Protein AF-A0A484Z1L7-F1 (afdb_monomer_lite)

InterPro domains:
  IPR006655 Molybdopterin oxidoreductase, prokaryotic, conserved site [PS00490] (240-257)
  IPR006656 Molybdopterin oxidoreductase [PF00384] (1-296)

Foldseek 3Di:
DDEDEDVLCVDPVSVVSVVVVQVVQVVVVFPPDVVGDYHYDYDFDDPPVVVVVVCQVQVVLPWPDGQDADVVLQCCQQLVVQQADDDAPQVVDDPPDDSVVRDFGPLLVVLLCAFQLNGGAVVFKPDAQLCLCVVCVVVVHHSQVSVQVCPLVVVIHGLSQECQPLRSHEAEDEAEPDQCLAPVPDVNQSCCWRAQVHDGDDPDDGCLVVVHDDGPRHDDDNDGHTRRYNFYEYEDCDCHPSNVSGPYYAHAADLQADWDWDDGPVDPDIDIRYNPDHGPDRHYHPLVVVLVVLQVQLVVCPPPDAWTWGWGFHGQDPVDPLVCAPPPDQARVNVVRDRSDDSHRGTHIDTIIDGSNCRSVSSVDRRHSPPPPD

Structure (mmCIF, N/CA/C/O backbone):
data_AF-A0A484Z1L7-F1
#
_entry.id   AF-A0A484Z1L7-F1
#
loop_
_atom_site.group_PDB
_atom_site.id
_atom_site.type_symbol
_atom_site.label_atom_id
_atom_site.label_alt_id
_atom_site.label_comp_id
_atom_site.label_asym_id
_atom_site.label_entity_id
_atom_site.label_seq_id
_atom_site.pdbx_PDB_ins_code
_atom_site.Cartn_x
_atom_site.Cartn_y
_atom_site.Cartn_z
_atom_site.occupancy
_atom_site.B_iso_or_equiv
_atom_site.auth_seq_id
_atom_site.auth_comp_id
_atom_site.auth_asym_id
_atom_site.auth_atom_id
_atom_site.pdbx_PDB_model_num
ATOM 1 N N . MET A 1 1 ? 32.148 -9.844 7.171 1.00 98.19 1 MET A N 1
ATOM 2 C CA . MET A 1 1 ? 30.891 -9.532 6.453 1.00 98.19 1 MET A CA 1
ATOM 3 C C . MET A 1 1 ? 29.999 -10.763 6.457 1.00 98.19 1 MET A C 1
ATOM 5 O O . MET A 1 1 ? 30.539 -11.862 6.428 1.00 98.19 1 MET A O 1
ATOM 9 N N . ILE A 1 2 ? 28.675 -10.591 6.477 1.00 98.75 2 ILE A N 1
ATOM 10 C CA . ILE A 1 2 ? 27.711 -11.670 6.210 1.00 98.75 2 ILE A CA 1
ATOM 11 C C . ILE A 1 2 ? 26.826 -11.240 5.041 1.00 98.75 2 ILE A C 1
ATOM 13 O O . ILE A 1 2 ? 26.160 -10.208 5.132 1.00 98.75 2 ILE A O 1
ATOM 17 N N . ILE A 1 3 ? 26.828 -12.035 3.967 1.00 98.75 3 ILE A N 1
ATOM 18 C CA . ILE A 1 3 ? 25.930 -11.865 2.822 1.00 98.75 3 ILE A CA 1
ATOM 19 C C . ILE A 1 3 ? 24.662 -12.686 3.067 1.00 98.75 3 ILE A C 1
ATOM 21 O O . ILE A 1 3 ? 24.751 -13.878 3.358 1.00 98.75 3 ILE A O 1
ATOM 25 N N . VAL A 1 4 ? 23.489 -12.061 2.963 1.00 98.62 4 VAL A N 1
ATOM 26 C CA . VAL A 1 4 ? 22.196 -12.688 3.281 1.00 98.62 4 VAL A CA 1
ATOM 27 C C . VAL A 1 4 ? 21.118 -12.307 2.265 1.00 98.62 4 VAL A C 1
ATOM 29 O O . VAL A 1 4 ? 21.098 -11.192 1.750 1.00 98.62 4 VAL A O 1
ATOM 32 N N . GLY A 1 5 ? 20.190 -13.223 1.988 1.00 98.31 5 GLY A N 1
ATOM 33 C CA . GLY A 1 5 ? 19.099 -12.996 1.038 1.00 98.31 5 GLY A CA 1
ATOM 34 C C . GLY A 1 5 ? 17.785 -13.659 1.445 1.00 98.31 5 GLY A C 1
ATOM 35 O O . GLY A 1 5 ? 17.557 -13.994 2.611 1.00 98.31 5 GLY A O 1
ATOM 36 N N . ALA A 1 6 ? 16.917 -13.877 0.455 1.00 98.25 6 ALA A N 1
ATOM 37 C CA . ALA A 1 6 ? 15.546 -14.363 0.637 1.00 98.25 6 ALA A CA 1
ATOM 38 C C . ALA A 1 6 ? 15.423 -15.695 1.403 1.00 98.25 6 ALA A C 1
ATOM 40 O O . ALA A 1 6 ? 14.416 -15.910 2.070 1.00 98.25 6 ALA A O 1
ATOM 41 N N . GLY A 1 7 ? 16.451 -16.554 1.378 1.00 98.56 7 GLY A N 1
ATOM 42 C CA . GLY A 1 7 ? 16.460 -17.818 2.128 1.00 98.56 7 GLY A CA 1
ATOM 43 C C . GLY A 1 7 ? 16.254 -17.653 3.641 1.00 98.56 7 GLY A C 1
ATOM 44 O O . GLY A 1 7 ? 15.731 -18.561 4.280 1.00 98.56 7 GLY A O 1
ATOM 45 N N . LEU A 1 8 ? 16.611 -16.489 4.199 1.00 98.56 8 LEU A N 1
ATOM 46 C CA . LEU A 1 8 ? 16.322 -16.113 5.590 1.00 98.56 8 LEU A CA 1
ATOM 47 C C . LEU A 1 8 ? 15.210 -15.056 5.686 1.00 98.56 8 LEU A C 1
ATOM 49 O O . LEU A 1 8 ? 14.478 -15.048 6.675 1.00 98.56 8 LEU A O 1
ATOM 53 N N . ASN A 1 9 ? 15.071 -14.192 4.672 1.00 98.38 9 ASN A N 1
ATOM 54 C CA . ASN A 1 9 ? 14.143 -13.056 4.698 1.00 98.38 9 ASN A CA 1
ATOM 55 C C . ASN A 1 9 ? 12.684 -13.392 4.353 1.00 98.38 9 ASN A C 1
ATOM 57 O O . ASN A 1 9 ? 11.806 -12.573 4.582 1.00 98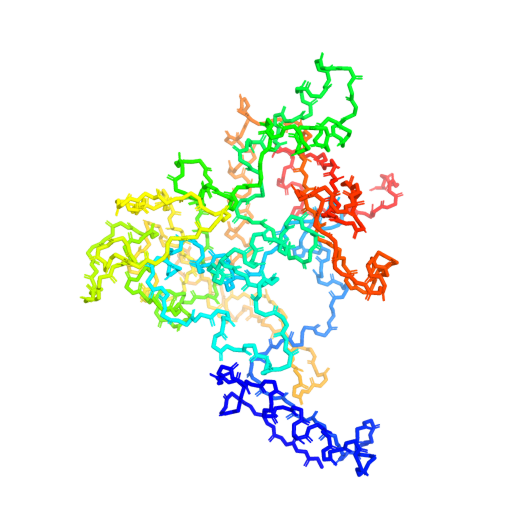.38 9 ASN A O 1
ATOM 61 N N . HIS A 1 10 ? 12.408 -14.541 3.732 1.00 98.50 10 HIS A N 1
ATOM 62 C CA . HIS A 1 10 ? 11.046 -14.929 3.330 1.00 98.50 10 HIS A CA 1
ATOM 63 C C . HIS A 1 10 ? 10.341 -15.831 4.358 1.00 98.50 10 HIS A C 1
ATOM 65 O O . HIS A 1 10 ? 9.300 -16.413 4.060 1.00 98.50 10 HIS A O 1
ATOM 71 N N . TRP A 1 11 ? 10.893 -15.953 5.566 1.00 98.62 11 TRP A N 1
ATOM 72 C CA . TRP A 1 11 ? 10.243 -16.629 6.689 1.00 98.62 11 TRP A CA 1
ATOM 73 C C . TRP A 1 11 ? 9.345 -15.665 7.464 1.00 98.62 11 TRP A C 1
ATOM 75 O O . TRP A 1 11 ? 9.637 -14.477 7.531 1.00 98.62 11 TRP A O 1
ATOM 85 N N . TYR A 1 12 ? 8.298 -16.180 8.116 1.00 98.31 12 TYR A N 1
ATOM 86 C CA . TYR A 1 12 ? 7.421 -15.366 8.972 1.00 98.31 12 TYR A CA 1
ATOM 87 C C . TYR A 1 12 ? 8.201 -14.646 10.089 1.00 98.31 12 TYR A C 1
ATOM 89 O O . TYR A 1 12 ? 7.961 -13.478 10.366 1.00 98.31 12 TYR A O 1
ATOM 97 N N . HIS A 1 13 ? 9.205 -15.319 10.659 1.00 98.50 13 HIS A N 1
ATOM 98 C CA . HIS A 1 13 ? 10.139 -14.764 11.645 1.00 98.50 13 HIS A CA 1
ATOM 99 C C . HIS A 1 13 ? 11.462 -14.292 11.005 1.00 98.50 13 HIS A C 1
ATOM 101 O O . HIS A 1 13 ? 12.552 -14.581 11.510 1.00 98.50 13 HIS A O 1
ATOM 107 N N . LEU A 1 14 ? 11.391 -13.605 9.856 1.00 98.75 14 LEU A N 1
ATOM 108 C CA . LEU A 1 14 ? 12.560 -13.038 9.164 1.00 98.75 14 LEU A CA 1
ATOM 109 C C . LEU A 1 14 ? 13.404 -12.120 10.059 1.00 98.75 14 LEU A C 1
ATOM 111 O O . LEU A 1 14 ? 14.628 -12.062 9.932 1.00 98.75 14 LEU A O 1
ATOM 115 N N . ASP A 1 15 ? 12.753 -11.424 10.984 1.00 98.62 15 ASP A N 1
ATOM 116 C CA . ASP A 1 15 ? 13.358 -10.467 11.894 1.00 98.62 15 ASP A CA 1
ATOM 117 C C . ASP A 1 15 ? 14.279 -11.158 12.903 1.00 98.62 15 ASP A C 1
ATOM 119 O O . ASP A 1 15 ? 15.360 -10.647 13.188 1.00 98.62 15 ASP A O 1
ATOM 123 N N . MET A 1 16 ? 13.913 -12.348 13.387 1.00 98.75 16 MET A N 1
ATOM 124 C CA . MET A 1 16 ? 14.757 -13.153 14.275 1.00 98.75 16 MET A CA 1
ATOM 125 C C . MET A 1 16 ? 16.011 -13.645 13.555 1.00 98.75 16 MET A C 1
ATOM 127 O O . MET A 1 16 ? 17.119 -13.492 14.076 1.00 98.75 16 MET A O 1
ATOM 131 N N . ASN A 1 17 ? 15.851 -14.154 12.328 1.00 98.75 17 ASN A N 1
ATOM 132 C CA . ASN A 1 17 ? 16.978 -14.534 11.477 1.00 98.75 17 ASN A CA 1
ATOM 133 C C . ASN A 1 17 ? 17.931 -13.345 11.289 1.00 98.75 17 ASN A C 1
ATOM 135 O O . ASN A 1 17 ? 19.135 -13.449 11.526 1.00 98.75 17 ASN A O 1
ATOM 139 N N . TYR A 1 18 ? 17.391 -12.189 10.905 1.00 98.75 18 TYR A N 1
ATOM 140 C CA . TYR A 1 18 ? 18.191 -11.010 10.594 1.00 98.75 18 TYR A CA 1
ATOM 141 C C . TYR A 1 18 ? 18.858 -10.430 11.830 1.00 98.75 18 TYR A C 1
ATOM 143 O O . TYR A 1 18 ? 20.059 -10.177 11.804 1.00 98.75 18 TYR A O 1
ATOM 151 N N . ARG A 1 19 ? 18.126 -10.269 12.935 1.00 98.81 19 ARG A N 1
ATOM 152 C CA . ARG A 1 19 ? 18.681 -9.760 14.193 1.00 98.81 19 ARG A CA 1
ATOM 153 C C . ARG A 1 19 ? 19.779 -10.672 14.727 1.00 98.81 19 ARG A C 1
ATOM 155 O O . ARG A 1 19 ? 20.754 -10.144 15.248 1.00 98.81 19 ARG A O 1
ATOM 162 N N . GLY A 1 20 ? 19.684 -11.993 14.569 1.00 98.81 20 GLY A N 1
ATOM 163 C CA . GLY A 1 20 ? 20.777 -12.909 14.913 1.00 98.81 20 GLY A CA 1
ATOM 164 C C . GLY A 1 20 ? 22.072 -12.562 14.169 1.00 98.81 20 GLY A C 1
ATOM 165 O O . GLY A 1 20 ? 23.092 -12.271 14.794 1.00 98.81 20 GLY A O 1
ATOM 166 N N . LEU A 1 21 ? 22.002 -12.492 12.836 1.00 98.81 21 LEU A N 1
ATOM 167 C CA . LEU A 1 21 ? 23.134 -12.127 11.974 1.00 98.81 21 LEU A CA 1
ATOM 168 C C . LEU A 1 21 ? 23.652 -10.705 12.255 1.00 98.81 21 LEU A C 1
ATOM 170 O O . LEU A 1 21 ? 24.860 -10.475 12.306 1.00 98.81 21 LEU A O 1
ATOM 174 N N . ILE A 1 22 ? 22.747 -9.744 12.453 1.00 98.88 22 ILE A N 1
ATOM 175 C CA . ILE A 1 22 ? 23.080 -8.343 12.736 1.00 98.88 22 ILE A CA 1
ATOM 176 C C . ILE A 1 22 ? 23.810 -8.224 14.079 1.00 98.88 22 ILE A C 1
ATOM 178 O O . ILE A 1 22 ? 24.844 -7.563 14.137 1.00 98.88 22 ILE A O 1
ATOM 182 N N . ASN A 1 23 ? 23.345 -8.896 15.138 1.00 98.88 23 ASN A N 1
ATOM 183 C CA . ASN A 1 23 ? 24.018 -8.871 16.442 1.00 98.88 23 ASN A CA 1
ATOM 184 C C . ASN A 1 23 ? 25.445 -9.428 16.357 1.00 98.88 23 ASN A C 1
ATOM 186 O O . ASN A 1 23 ? 26.357 -8.816 16.906 1.00 98.88 23 ASN A O 1
ATOM 190 N N . MET A 1 24 ? 25.668 -10.524 15.618 1.00 98.88 24 MET A N 1
ATOM 191 C CA . MET A 1 24 ? 27.022 -11.056 15.389 1.00 98.88 24 MET A CA 1
ATOM 192 C C . MET A 1 24 ? 27.953 -9.991 14.795 1.00 98.88 24 MET A C 1
ATOM 194 O O . MET A 1 24 ? 29.083 -9.814 15.243 1.00 98.88 24 MET A O 1
ATOM 198 N N . LEU A 1 25 ? 27.469 -9.249 13.798 1.00 98.81 25 LEU A N 1
ATOM 199 C CA . LEU A 1 25 ? 28.243 -8.204 13.133 1.00 98.81 25 LEU A CA 1
ATOM 200 C C . LEU A 1 25 ? 28.485 -6.990 14.034 1.00 98.81 25 LEU A C 1
ATOM 202 O O . LEU A 1 25 ? 29.577 -6.422 13.992 1.00 98.81 25 LEU A O 1
ATOM 206 N N . ILE A 1 26 ? 27.495 -6.596 14.839 1.00 98.81 26 ILE A N 1
ATOM 207 C CA . ILE A 1 26 ? 27.623 -5.504 15.813 1.00 98.81 26 ILE A CA 1
ATOM 208 C C . ILE A 1 26 ? 28.654 -5.867 16.884 1.00 98.81 26 ILE A C 1
ATOM 210 O O . ILE A 1 26 ? 29.559 -5.077 17.140 1.00 98.81 26 ILE A O 1
ATOM 214 N N . PHE A 1 27 ? 28.580 -7.070 17.461 1.00 98.75 27 PHE A N 1
ATOM 215 C CA . PHE A 1 27 ? 29.525 -7.529 18.488 1.00 98.75 27 PHE A CA 1
ATOM 216 C C . PHE A 1 27 ? 30.968 -7.589 17.990 1.00 98.75 27 PHE A C 1
ATOM 218 O O . PHE A 1 27 ? 31.898 -7.402 18.770 1.00 98.75 27 PHE A O 1
ATOM 225 N N . CYS A 1 28 ? 31.163 -7.794 16.689 1.00 98.62 28 CYS A N 1
ATOM 226 C CA . CYS A 1 28 ? 32.479 -7.784 16.063 1.00 98.62 28 CYS A CA 1
ATOM 227 C C . CYS A 1 28 ? 32.855 -6.430 15.431 1.00 98.62 28 CYS A C 1
ATOM 229 O O . CYS A 1 28 ? 33.807 -6.387 14.654 1.00 98.62 28 CYS A O 1
ATOM 231 N N . GLY A 1 29 ? 32.111 -5.343 15.687 1.00 98.44 29 GLY A N 1
ATOM 232 C CA . GLY A 1 29 ? 32.407 -4.012 15.135 1.00 98.44 29 GLY A CA 1
ATOM 233 C C . GLY A 1 29 ? 32.465 -3.970 13.601 1.00 98.44 29 GLY A C 1
ATOM 234 O O . GLY A 1 29 ? 33.184 -3.162 13.022 1.00 98.44 29 GLY A O 1
ATOM 235 N N . CYS A 1 30 ? 31.757 -4.881 12.927 1.00 98.75 30 CYS A N 1
ATOM 236 C CA . CYS A 1 30 ? 31.871 -5.082 11.484 1.00 98.75 30 CYS A CA 1
ATOM 237 C C . CYS A 1 30 ? 31.046 -4.076 10.672 1.00 98.75 30 CYS A C 1
ATOM 239 O O . CYS A 1 30 ? 31.358 -3.828 9.509 1.00 98.75 30 CYS A O 1
ATOM 241 N N . VAL A 1 31 ? 29.952 -3.558 11.236 1.00 98.62 31 VAL A N 1
ATOM 242 C CA . VAL A 1 31 ? 29.045 -2.630 10.545 1.00 98.62 31 VAL A CA 1
ATOM 243 C C . VAL A 1 31 ? 29.730 -1.271 10.378 1.00 98.62 31 VAL A C 1
ATOM 245 O O . VAL A 1 31 ? 30.278 -0.732 11.332 1.00 98.62 31 VAL A O 1
ATOM 248 N N . GLY A 1 32 ? 29.702 -0.720 9.161 1.00 98.12 32 GLY A N 1
ATOM 249 C CA . GLY A 1 32 ? 30.319 0.573 8.839 1.00 98.12 32 GLY A CA 1
ATOM 250 C C . GLY A 1 32 ? 31.798 0.509 8.436 1.00 98.12 32 GLY A C 1
ATOM 251 O O . GLY A 1 32 ? 32.357 1.536 8.067 1.00 98.12 32 GLY A O 1
ATOM 252 N N . GLN A 1 33 ? 32.425 -0.674 8.452 1.00 98.50 33 GLN A N 1
ATOM 253 C CA . GLN A 1 33 ? 33.810 -0.870 8.005 1.00 98.50 33 GLN A CA 1
ATOM 254 C C . GLN A 1 33 ? 33.866 -1.505 6.612 1.00 98.50 33 GLN A C 1
ATOM 256 O O . GLN A 1 33 ? 33.132 -2.451 6.320 1.00 98.50 33 GLN A O 1
ATOM 261 N N . SER A 1 34 ? 34.766 -1.019 5.752 1.00 98.44 34 SER A N 1
ATOM 262 C CA . SER A 1 34 ? 35.004 -1.622 4.431 1.00 98.44 34 SER A CA 1
ATOM 263 C C . SER A 1 34 ? 35.447 -3.086 4.573 1.00 98.44 34 SER A C 1
ATOM 265 O O . SER A 1 34 ? 36.278 -3.407 5.420 1.00 98.44 34 SER A O 1
ATOM 267 N N . GLY A 1 35 ? 34.865 -3.993 3.780 1.00 98.06 35 GLY A N 1
ATOM 268 C CA . GLY A 1 35 ? 35.057 -5.448 3.913 1.00 98.06 35 GLY A CA 1
ATOM 269 C C . GLY A 1 35 ? 34.268 -6.107 5.062 1.00 98.06 35 GLY A C 1
ATOM 270 O O . GLY A 1 35 ? 34.252 -7.335 5.188 1.00 98.06 35 GLY A O 1
ATOM 271 N N . GLY A 1 36 ? 33.571 -5.319 5.885 1.00 98.12 36 GLY A N 1
ATOM 272 C CA . GLY A 1 36 ? 32.719 -5.758 6.988 1.00 98.12 36 GLY A CA 1
ATOM 273 C C . GLY A 1 36 ? 31.224 -5.536 6.731 1.00 98.12 36 GLY A C 1
ATOM 274 O O . GLY A 1 36 ? 30.815 -5.026 5.695 1.00 98.12 36 GLY A O 1
ATOM 275 N N . GLY A 1 37 ? 30.397 -5.946 7.694 1.00 98.62 37 GLY A N 1
ATOM 276 C CA . GLY A 1 37 ? 28.997 -5.526 7.779 1.00 98.62 37 GLY A CA 1
ATOM 277 C C . GLY A 1 37 ? 27.954 -6.526 7.283 1.00 98.62 37 GLY A C 1
ATOM 278 O O . GLY A 1 37 ? 28.255 -7.679 6.953 1.00 98.62 37 GLY A O 1
ATOM 279 N N . TRP A 1 38 ? 26.709 -6.050 7.317 1.00 98.69 38 TRP A N 1
ATOM 280 C CA . TRP A 1 38 ? 25.504 -6.757 6.897 1.00 98.69 38 TRP A CA 1
ATOM 281 C C . TRP A 1 38 ? 25.252 -6.449 5.423 1.00 98.69 38 TRP A C 1
ATOM 283 O O . TRP A 1 38 ? 25.001 -5.301 5.066 1.00 98.69 38 TRP A O 1
ATOM 293 N N . ALA A 1 39 ? 25.376 -7.465 4.573 1.00 98.56 39 ALA A N 1
ATOM 294 C CA . ALA A 1 39 ? 25.276 -7.341 3.125 1.00 98.56 39 ALA A CA 1
ATOM 295 C C . ALA A 1 39 ? 24.023 -8.076 2.634 1.00 98.56 39 ALA A C 1
ATOM 297 O O . ALA A 1 39 ? 24.062 -9.245 2.248 1.00 98.56 39 ALA A O 1
ATOM 298 N N . HIS A 1 40 ? 22.885 -7.399 2.721 1.00 98.62 40 HIS A N 1
ATOM 299 C CA . HIS A 1 40 ? 21.607 -7.934 2.275 1.00 98.62 40 HIS A CA 1
ATOM 300 C C . HIS A 1 40 ? 21.386 -7.719 0.778 1.00 98.62 40 HIS A C 1
ATOM 302 O O . HIS A 1 40 ? 21.499 -6.593 0.303 1.00 98.62 40 HIS A O 1
ATOM 308 N N . TYR A 1 41 ? 21.010 -8.783 0.062 1.00 98.19 41 TYR A N 1
ATOM 309 C CA . TYR A 1 41 ? 20.643 -8.718 -1.354 1.00 98.19 41 TYR A CA 1
ATOM 310 C C . TYR A 1 41 ? 19.346 -9.489 -1.631 1.00 98.19 41 TYR A C 1
ATOM 312 O O . TYR A 1 41 ? 19.224 -10.672 -1.297 1.00 98.19 41 TYR A O 1
ATOM 320 N N . VAL A 1 42 ? 18.377 -8.813 -2.254 1.00 98.12 42 VAL A N 1
ATOM 321 C CA . VAL A 1 42 ? 17.071 -9.359 -2.667 1.00 98.12 42 VAL A CA 1
ATOM 322 C C . VAL A 1 42 ? 16.705 -8.863 -4.068 1.00 98.12 42 VAL A C 1
ATOM 324 O O . VAL A 1 42 ? 17.265 -9.349 -5.045 1.00 98.12 42 VAL A O 1
ATOM 327 N N . GLY A 1 43 ? 15.768 -7.922 -4.179 1.00 95.75 43 GLY A N 1
ATOM 328 C CA . GLY A 1 43 ? 15.481 -7.189 -5.403 1.00 95.75 43 GLY A CA 1
ATOM 329 C C . GLY A 1 43 ? 16.381 -5.966 -5.560 1.00 95.75 43 GLY A C 1
ATOM 330 O O . GLY A 1 43 ? 17.166 -5.625 -4.680 1.00 95.75 43 GLY A O 1
ATOM 331 N N . GLN A 1 44 ? 16.234 -5.305 -6.701 1.00 97.62 44 GLN A N 1
ATOM 332 C CA . GLN A 1 44 ? 16.962 -4.093 -7.052 1.00 97.62 44 GLN A CA 1
ATOM 333 C C . GLN A 1 44 ? 16.236 -2.866 -6.480 1.00 97.62 44 GLN A C 1
ATOM 335 O O . GLN A 1 44 ? 15.406 -2.265 -7.159 1.00 97.62 44 GLN A O 1
ATOM 340 N N . GLU A 1 45 ? 16.491 -2.554 -5.209 1.00 97.56 45 GLU A N 1
ATOM 341 C CA . GLU A 1 45 ? 15.745 -1.531 -4.457 1.00 97.56 45 GLU A CA 1
ATOM 342 C C . GLU A 1 45 ? 16.414 -0.151 -4.487 1.00 97.56 45 GLU A C 1
ATOM 344 O O . GLU A 1 45 ? 15.728 0.871 -4.527 1.00 97.56 45 GLU A O 1
ATOM 349 N N . LYS A 1 46 ? 17.749 -0.106 -4.587 1.00 98.25 46 LYS A N 1
ATOM 350 C CA . LYS A 1 46 ? 18.503 1.146 -4.518 1.00 98.25 46 LYS A CA 1
ATOM 351 C C . LYS A 1 46 ? 18.492 1.937 -5.822 1.00 98.25 46 LYS A C 1
ATOM 353 O O . LYS A 1 46 ? 19.429 1.892 -6.632 1.00 98.25 46 LYS A O 1
ATOM 358 N N . LEU A 1 47 ? 17.454 2.751 -5.980 1.00 98.31 47 LEU A N 1
ATOM 359 C CA . LEU A 1 47 ? 17.422 3.855 -6.933 1.00 98.31 47 LEU A CA 1
ATOM 360 C C . LEU A 1 47 ? 18.347 4.974 -6.429 1.00 98.31 47 LEU A C 1
ATOM 362 O O . LEU A 1 47 ? 18.014 5.730 -5.521 1.00 98.31 47 LEU A O 1
ATOM 366 N N . ARG A 1 48 ? 19.555 5.074 -6.997 1.00 97.94 48 ARG A N 1
ATOM 367 C CA . ARG A 1 48 ? 20.604 5.973 -6.473 1.00 97.94 48 ARG A CA 1
ATOM 368 C C . ARG A 1 48 ? 20.214 7.461 -6.481 1.00 97.94 48 ARG A C 1
ATOM 370 O O . ARG A 1 48 ? 20.409 8.098 -5.447 1.00 97.94 48 ARG A O 1
ATOM 377 N N . PRO A 1 49 ? 19.668 8.045 -7.570 1.00 98.25 49 PRO A N 1
ATOM 378 C CA . PRO A 1 49 ? 19.233 9.447 -7.584 1.00 98.25 49 PRO A CA 1
ATOM 379 C C . PRO A 1 49 ? 17.847 9.639 -6.932 1.00 98.25 49 PRO A C 1
ATOM 381 O O . PRO A 1 49 ? 16.942 10.224 -7.526 1.00 98.25 49 PRO A O 1
ATOM 384 N N . GLN A 1 50 ? 17.680 9.140 -5.702 1.00 98.25 50 GLN A N 1
ATOM 385 C CA . GLN A 1 50 ? 16.395 9.009 -5.005 1.00 98.25 50 GLN A CA 1
ATOM 386 C C . GLN A 1 50 ? 15.580 10.312 -4.972 1.00 98.25 50 GLN A C 1
ATOM 388 O O . GLN A 1 50 ? 14.447 10.344 -5.450 1.00 98.25 50 GLN A O 1
ATOM 393 N N . THR A 1 51 ? 16.159 11.401 -4.461 1.00 97.94 51 THR A N 1
ATOM 394 C CA . THR A 1 51 ? 15.461 12.689 -4.289 1.00 97.94 51 THR A CA 1
ATOM 395 C C . THR A 1 51 ? 15.241 13.446 -5.597 1.00 97.94 51 THR A C 1
ATOM 397 O O . THR A 1 51 ? 14.405 14.344 -5.642 1.00 97.94 51 THR A O 1
ATOM 400 N N . GLY A 1 52 ? 15.952 13.079 -6.669 1.00 96.44 52 GLY A N 1
ATOM 401 C CA . GLY A 1 52 ? 15.681 13.579 -8.017 1.00 96.44 52 GLY A CA 1
ATOM 402 C C . GLY A 1 52 ? 14.519 12.843 -8.687 1.00 96.44 52 GLY A C 1
ATOM 403 O O . GLY A 1 52 ? 13.722 13.455 -9.389 1.00 96.44 52 GLY A O 1
ATOM 404 N N . TRP A 1 53 ? 14.388 11.539 -8.435 1.00 97.88 53 TRP A N 1
ATOM 405 C CA . TRP A 1 53 ? 13.333 10.703 -9.011 1.00 97.88 53 TRP A CA 1
ATOM 406 C C . TRP A 1 53 ? 11.985 10.828 -8.288 1.00 97.88 53 TRP A C 1
ATOM 408 O O . TRP A 1 53 ? 10.945 10.870 -8.940 1.00 97.88 53 TRP A O 1
ATOM 418 N N . GLN A 1 54 ? 11.983 10.909 -6.954 1.00 98.06 54 GLN A N 1
ATOM 419 C CA . GLN A 1 54 ? 10.759 10.995 -6.144 1.00 98.06 54 GLN A CA 1
ATOM 420 C C . GLN A 1 54 ? 9.761 12.076 -6.598 1.00 98.06 54 GLN A C 1
ATOM 422 O O . GLN A 1 54 ? 8.579 11.746 -6.731 1.00 98.06 54 GLN A O 1
ATOM 427 N N . PRO A 1 55 ? 10.166 13.341 -6.840 1.00 95.62 55 PRO A N 1
ATOM 428 C CA . PRO A 1 55 ? 9.221 14.357 -7.282 1.00 95.62 55 PRO A CA 1
ATOM 429 C C . PRO A 1 55 ? 8.615 14.047 -8.649 1.00 95.62 55 PRO A C 1
ATOM 431 O O . PRO A 1 55 ? 7.416 14.240 -8.802 1.00 95.62 55 PRO A O 1
ATOM 434 N N . LEU A 1 56 ? 9.389 13.482 -9.583 1.00 95.00 56 LEU A N 1
ATOM 435 C CA . LEU A 1 56 ? 8.885 13.049 -10.888 1.00 95.00 56 LEU A CA 1
ATOM 436 C C . LEU A 1 56 ? 7.854 11.921 -10.749 1.00 95.00 56 LEU A C 1
ATOM 438 O O . LEU A 1 56 ? 6.759 12.000 -11.295 1.00 95.00 56 LEU A O 1
ATOM 442 N N . ALA A 1 57 ? 8.196 10.865 -10.010 1.00 96.25 57 ALA A N 1
ATOM 443 C CA . ALA A 1 57 ? 7.368 9.663 -9.925 1.00 96.25 57 ALA A CA 1
ATOM 444 C C . ALA A 1 57 ? 6.024 9.895 -9.227 1.00 96.25 57 ALA A C 1
ATOM 446 O O . ALA A 1 57 ? 5.040 9.221 -9.531 1.00 96.25 57 ALA A O 1
ATOM 447 N N . PHE A 1 58 ? 5.988 10.829 -8.277 1.00 96.81 58 PHE A N 1
ATOM 448 C CA . PHE A 1 58 ? 4.822 11.074 -7.430 1.00 96.81 58 PHE A CA 1
ATOM 449 C C . PHE A 1 58 ? 4.240 12.483 -7.600 1.00 96.81 58 PHE A C 1
ATOM 451 O O . PHE A 1 58 ? 3.429 12.900 -6.774 1.00 96.81 58 PHE A O 1
ATOM 458 N N . ALA A 1 59 ? 4.646 13.193 -8.661 1.00 95.69 59 ALA A N 1
ATOM 459 C CA . ALA A 1 59 ? 4.228 14.554 -9.004 1.00 95.69 59 ALA A CA 1
ATOM 460 C C . ALA A 1 59 ? 4.374 15.562 -7.843 1.00 95.69 59 ALA A C 1
ATOM 462 O O . ALA A 1 59 ? 3.534 16.447 -7.661 1.00 95.69 59 ALA A O 1
ATOM 463 N N . LEU A 1 60 ? 5.428 15.420 -7.025 1.00 95.00 60 LEU A N 1
ATOM 464 C CA . LEU A 1 60 ? 5.638 16.252 -5.826 1.00 95.00 60 LEU A CA 1
ATOM 465 C C . LEU A 1 60 ? 6.126 17.666 -6.151 1.00 95.00 60 LEU A C 1
ATOM 467 O O . LEU A 1 60 ? 6.145 18.525 -5.273 1.00 95.00 60 LEU A O 1
ATOM 471 N N . ASP A 1 61 ? 6.524 17.902 -7.394 1.00 90.94 61 ASP A N 1
ATOM 472 C CA . ASP A 1 61 ? 6.763 19.225 -7.961 1.00 90.94 61 ASP A CA 1
ATOM 473 C C . ASP A 1 61 ? 5.443 19.990 -8.207 1.00 90.94 61 ASP A C 1
ATOM 475 O O . ASP A 1 61 ? 5.414 21.218 -8.161 1.00 90.94 61 ASP A O 1
ATOM 479 N N . TRP A 1 62 ? 4.316 19.283 -8.346 1.00 92.06 62 TRP A N 1
ATOM 480 C CA . TRP A 1 62 ? 2.987 19.883 -8.517 1.00 92.06 62 TRP A CA 1
ATOM 481 C C . TRP A 1 62 ? 2.115 19.843 -7.264 1.00 92.06 62 TRP A C 1
ATOM 483 O O . TRP A 1 62 ? 1.443 20.827 -6.948 1.00 92.06 62 TRP A O 1
ATOM 493 N N . GLN A 1 63 ? 2.058 18.696 -6.586 1.00 94.88 63 GLN A N 1
ATOM 494 C CA . GLN A 1 63 ? 1.099 18.419 -5.515 1.00 94.88 63 GLN A CA 1
ATOM 495 C C . GLN A 1 63 ? 1.748 17.588 -4.413 1.00 94.88 63 GLN A C 1
ATOM 497 O O . GLN A 1 63 ? 2.411 16.589 -4.675 1.00 94.88 63 GLN A O 1
ATOM 502 N N . ARG A 1 64 ? 1.523 17.962 -3.151 1.00 96.62 64 ARG A N 1
ATOM 503 C CA . ARG A 1 64 ? 2.053 17.231 -1.992 1.00 96.62 64 ARG A CA 1
ATOM 504 C C . ARG A 1 64 ? 0.965 17.076 -0.923 1.00 96.62 64 ARG A C 1
ATOM 506 O O . ARG A 1 64 ? 0.303 18.068 -0.625 1.00 96.62 64 ARG A O 1
ATOM 513 N N . PRO A 1 65 ? 0.814 15.890 -0.302 1.00 98.31 65 PRO A N 1
ATOM 514 C CA . PRO A 1 65 ? 1.491 14.620 -0.600 1.00 98.31 65 PRO A CA 1
ATOM 515 C C . PRO A 1 65 ? 0.802 13.803 -1.716 1.00 98.31 65 PRO A C 1
ATOM 517 O O . PRO A 1 65 ? -0.334 14.075 -2.109 1.00 98.31 65 PRO A O 1
ATOM 520 N N . ALA A 1 66 ? 1.477 12.744 -2.172 1.00 98.06 66 ALA A N 1
ATOM 521 C CA . ALA A 1 66 ? 0.867 11.657 -2.943 1.00 98.06 66 ALA A CA 1
ATOM 522 C C . ALA A 1 66 ? 0.146 10.640 -2.024 1.00 98.06 66 ALA A C 1
ATOM 524 O O . ALA A 1 66 ? 0.101 10.805 -0.805 1.00 98.06 66 ALA A O 1
ATOM 525 N N . ARG A 1 67 ? -0.412 9.564 -2.601 1.00 98.75 67 ARG A N 1
ATOM 526 C CA . ARG A 1 67 ? -1.058 8.459 -1.862 1.00 98.75 67 ARG A CA 1
ATOM 527 C C . ARG A 1 67 ? -0.242 7.168 -1.952 1.00 98.75 67 ARG A C 1
ATOM 529 O O . ARG A 1 67 ? -0.523 6.301 -2.775 1.00 98.75 67 ARG A O 1
ATOM 536 N N . HIS A 1 68 ? 0.770 7.040 -1.101 1.00 98.81 68 HIS A N 1
ATOM 537 C CA . HIS A 1 68 ? 1.494 5.777 -0.934 1.00 98.81 68 HIS A CA 1
ATOM 538 C C . HIS A 1 68 ? 0.669 4.759 -0.136 1.00 98.81 68 HIS A C 1
ATOM 540 O O . HIS A 1 68 ? -0.094 5.137 0.749 1.00 98.81 68 HIS A O 1
ATOM 546 N N . MET A 1 69 ? 0.851 3.468 -0.430 1.00 98.88 69 MET A N 1
ATOM 547 C CA . MET A 1 69 ? 0.184 2.365 0.268 1.00 98.88 69 MET A CA 1
ATOM 548 C C . MET A 1 69 ? 1.113 1.154 0.406 1.00 98.88 69 MET A C 1
ATOM 550 O O . MET A 1 69 ? 1.781 0.767 -0.554 1.00 98.88 69 MET A O 1
ATOM 554 N N . ASN A 1 70 ? 1.115 0.501 1.571 1.00 98.81 70 ASN A N 1
ATOM 555 C CA . ASN A 1 70 ? 1.852 -0.742 1.779 1.00 98.81 70 ASN A CA 1
ATOM 556 C C . ASN A 1 70 ? 1.041 -1.945 1.247 1.00 98.81 70 ASN A C 1
ATOM 558 O O . ASN A 1 70 ? -0.030 -2.293 1.745 1.00 98.81 70 ASN A O 1
ATOM 562 N N . SER A 1 71 ? 1.550 -2.600 0.201 1.00 98.81 71 SER A N 1
ATOM 563 C CA . SER A 1 71 ? 0.754 -3.551 -0.593 1.00 98.81 71 SER A CA 1
ATOM 564 C C . SER A 1 71 ? 0.342 -4.830 0.147 1.00 98.81 71 SER A C 1
ATOM 566 O O . SER A 1 71 ? -0.691 -5.402 -0.187 1.00 98.81 71 SER A O 1
ATOM 568 N N . THR A 1 72 ? 1.095 -5.282 1.157 1.00 98.88 72 THR A N 1
ATOM 569 C CA . THR A 1 72 ? 0.730 -6.484 1.930 1.00 98.88 72 THR A CA 1
ATOM 570 C C . THR A 1 72 ? -0.625 -6.311 2.611 1.00 98.88 72 THR A C 1
ATOM 572 O O . THR A 1 72 ? -1.515 -7.127 2.387 1.00 98.88 72 THR A O 1
ATOM 575 N N . SER A 1 73 ? -0.823 -5.222 3.362 1.00 98.88 73 SER A N 1
ATOM 576 C CA . SER A 1 73 ? -2.106 -4.926 4.013 1.00 98.88 73 SER A CA 1
ATOM 577 C C . SER A 1 73 ? -3.210 -4.681 2.988 1.00 98.88 73 SER A C 1
ATOM 579 O O . SER A 1 73 ? -4.325 -5.175 3.143 1.00 98.88 73 SER A O 1
ATOM 581 N N . TYR A 1 74 ? -2.884 -3.978 1.899 1.00 98.94 74 TYR A N 1
ATOM 582 C CA . TYR A 1 74 ? -3.823 -3.716 0.814 1.00 98.94 74 TYR A CA 1
ATOM 583 C C . TYR A 1 74 ? -4.386 -5.007 0.208 1.00 98.94 74 TYR A C 1
ATOM 585 O O . TYR A 1 74 ? -5.601 -5.173 0.129 1.00 98.94 74 TYR A O 1
ATOM 593 N N . PHE A 1 75 ? -3.528 -5.951 -0.187 1.00 98.94 75 PHE A N 1
ATOM 594 C CA . PHE A 1 75 ? -3.985 -7.207 -0.777 1.00 98.94 75 PHE A CA 1
ATOM 595 C C . PHE A 1 75 ? -4.564 -8.160 0.262 1.00 98.94 75 PHE A C 1
ATOM 597 O O . PHE A 1 75 ? -5.550 -8.826 -0.048 1.00 98.94 75 PHE A O 1
ATOM 604 N N . TYR A 1 76 ? -4.032 -8.197 1.486 1.00 98.94 76 TYR A N 1
ATOM 605 C CA . TYR A 1 76 ? -4.621 -8.983 2.570 1.00 98.94 76 TYR A CA 1
ATOM 606 C C . TYR A 1 76 ? -6.089 -8.605 2.793 1.00 98.94 76 TYR A C 1
ATOM 608 O O . TYR A 1 76 ? -6.936 -9.495 2.870 1.00 98.94 76 TYR A O 1
ATOM 616 N N . ASN A 1 77 ? -6.393 -7.301 2.771 1.00 98.88 77 ASN A N 1
ATOM 617 C CA . ASN A 1 77 ? -7.747 -6.758 2.833 1.00 98.88 77 ASN A CA 1
ATOM 618 C C . ASN A 1 77 ? -8.556 -7.026 1.546 1.00 98.88 77 ASN A C 1
ATOM 620 O O . ASN A 1 77 ? -9.579 -7.710 1.568 1.00 98.88 77 ASN A O 1
ATOM 624 N N . HIS A 1 78 ? -8.102 -6.518 0.395 1.00 98.88 78 HIS A N 1
ATOM 625 C CA . HIS A 1 78 ? -8.933 -6.454 -0.814 1.00 98.88 78 HIS A CA 1
ATOM 626 C C . HIS A 1 78 ? -9.052 -7.773 -1.566 1.00 98.88 78 HIS A C 1
ATOM 628 O O . HIS A 1 78 ? -10.111 -8.033 -2.127 1.00 98.88 78 HIS A O 1
ATOM 634 N N . SER A 1 79 ? -8.048 -8.650 -1.511 1.00 98.81 79 SER A N 1
ATOM 635 C CA . SER A 1 79 ? -8.220 -10.043 -1.957 1.00 98.81 79 SER A CA 1
ATOM 636 C C . SER A 1 79 ? -8.853 -10.928 -0.878 1.00 98.81 79 SER A C 1
ATOM 638 O O . SER A 1 79 ? -8.900 -12.140 -1.025 1.00 98.81 79 SER A O 1
ATOM 640 N N . SER A 1 80 ? -9.339 -10.327 0.214 1.00 98.81 80 SER A N 1
ATOM 641 C CA . SER A 1 80 ? -10.070 -10.975 1.303 1.00 98.81 80 SER A CA 1
ATOM 642 C C . SER A 1 80 ? -9.377 -12.210 1.900 1.00 98.81 80 SER A C 1
ATOM 644 O O . SER A 1 80 ? -10.043 -13.109 2.418 1.00 98.81 80 SER A O 1
ATOM 646 N N . GLN A 1 81 ? -8.040 -12.256 1.870 1.00 98.81 81 GLN A N 1
ATOM 647 C CA . GLN A 1 81 ? -7.261 -13.349 2.468 1.00 98.81 81 GLN A CA 1
ATOM 648 C C . GLN A 1 81 ? -7.480 -13.424 3.982 1.00 98.81 81 GLN A C 1
ATOM 650 O O . GLN A 1 81 ? -7.543 -14.516 4.539 1.00 98.81 81 GLN A O 1
ATOM 655 N N . TRP A 1 82 ? -7.722 -12.277 4.624 1.00 98.69 82 TRP A N 1
ATOM 656 C CA . TRP A 1 82 ? -8.075 -12.184 6.041 1.00 98.69 82 TRP A CA 1
ATOM 657 C C . TRP A 1 82 ? -9.294 -13.029 6.433 1.00 98.69 82 TRP A C 1
ATOM 659 O O . TRP A 1 82 ? -9.387 -13.487 7.564 1.00 98.69 82 TRP A O 1
ATOM 669 N N . ARG A 1 83 ? -10.219 -13.304 5.504 1.00 98.69 83 ARG A N 1
ATOM 670 C CA . ARG A 1 83 ? -11.394 -14.145 5.784 1.00 98.69 83 ARG A CA 1
ATOM 671 C C . ARG A 1 83 ? -11.037 -15.609 6.067 1.00 98.69 83 ARG A C 1
ATOM 673 O O . ARG A 1 83 ? -11.904 -16.361 6.504 1.00 98.69 83 ARG A O 1
ATOM 680 N N . TYR A 1 84 ? -9.806 -16.017 5.769 1.00 98.50 84 TYR A N 1
ATOM 681 C CA . TYR A 1 84 ? -9.307 -17.392 5.855 1.00 98.50 84 TYR A CA 1
ATOM 682 C C . TYR A 1 84 ? -8.125 -17.512 6.816 1.00 98.50 84 TYR A C 1
ATOM 684 O O . TYR A 1 84 ? -7.420 -18.519 6.783 1.00 98.50 84 TYR A O 1
ATOM 692 N N . GLU A 1 85 ? -7.881 -16.487 7.631 1.00 98.38 85 GLU A N 1
ATOM 693 C CA . GLU A 1 85 ? -6.736 -16.471 8.525 1.00 98.38 85 GLU A CA 1
ATOM 694 C C . GLU A 1 85 ? -6.788 -17.627 9.524 1.00 98.38 85 GLU A C 1
ATOM 696 O O . GLU A 1 85 ? -7.839 -17.966 10.074 1.00 98.38 85 GLU A O 1
ATOM 701 N N . THR A 1 86 ? -5.622 -18.214 9.766 1.00 97.38 86 THR A N 1
ATOM 702 C CA . THR A 1 86 ? -5.442 -19.288 10.745 1.00 97.38 86 THR A CA 1
ATOM 703 C C . THR A 1 86 ? -4.499 -18.887 11.865 1.00 97.38 86 THR A C 1
ATOM 705 O O . THR A 1 86 ? -4.552 -19.489 12.932 1.00 97.38 86 THR A O 1
ATOM 708 N N . VAL A 1 87 ? -3.641 -17.889 11.630 1.00 98.12 87 VAL A N 1
ATOM 709 C CA . VAL A 1 87 ? -2.693 -17.385 12.625 1.00 98.12 87 VAL A CA 1
ATOM 710 C C . VAL A 1 87 ? -3.381 -16.352 13.505 1.00 98.12 87 VAL A C 1
ATOM 712 O O . VAL A 1 87 ? -4.018 -15.416 13.020 1.00 98.12 87 VAL A O 1
ATOM 715 N N . THR A 1 88 ? -3.232 -16.487 14.818 1.00 97.88 88 THR A N 1
ATOM 716 C CA . THR A 1 88 ? -3.835 -15.547 15.773 1.00 97.88 88 THR A CA 1
ATOM 717 C C . THR A 1 88 ? -2.787 -14.626 16.384 1.00 97.88 88 THR A C 1
ATOM 719 O O . THR A 1 88 ? -1.657 -15.028 16.626 1.00 97.88 88 THR A O 1
ATOM 722 N N . ALA A 1 89 ? -3.146 -13.384 16.725 1.00 96.75 89 ALA A N 1
ATOM 723 C CA . ALA A 1 89 ? -2.234 -12.532 17.497 1.00 96.75 89 ALA A CA 1
ATOM 724 C C . ALA A 1 89 ? -1.868 -13.184 18.846 1.00 96.75 89 ALA A C 1
ATOM 726 O O . ALA A 1 89 ? -0.737 -13.087 19.310 1.00 96.75 89 ALA A O 1
ATOM 727 N N . GLN A 1 90 ? -2.821 -13.898 19.452 1.00 97.00 90 GLN A N 1
ATOM 728 C CA . GLN A 1 90 ? -2.698 -14.518 20.771 1.00 97.00 90 GLN A CA 1
ATOM 729 C C . GLN A 1 90 ? -1.613 -15.597 20.863 1.00 97.00 90 GLN A C 1
ATOM 731 O O . GLN A 1 90 ? -0.983 -15.718 21.914 1.00 97.00 90 GLN A O 1
ATOM 736 N N . GLU A 1 91 ? -1.378 -16.369 19.799 1.00 97.88 91 GLU A N 1
ATOM 737 C CA . GLU A 1 91 ? -0.318 -17.390 19.780 1.00 97.88 91 GLU A CA 1
ATOM 738 C C . GLU A 1 91 ? 1.080 -16.808 19.518 1.00 97.88 91 GLU A C 1
ATOM 740 O O . GLU A 1 91 ? 2.078 -17.489 19.737 1.00 97.88 91 GLU A O 1
ATOM 745 N N . LEU A 1 92 ? 1.155 -15.537 19.106 1.00 98.38 92 LEU A N 1
ATOM 746 C CA . LEU A 1 92 ? 2.401 -14.814 18.835 1.00 98.38 92 LEU A CA 1
ATOM 747 C C . LEU A 1 92 ? 2.867 -13.950 20.015 1.00 98.38 92 LEU A C 1
ATOM 749 O O . LEU A 1 92 ? 3.999 -13.464 20.024 1.00 98.38 92 LEU A O 1
ATOM 753 N N . LEU A 1 93 ? 2.002 -13.722 21.006 1.00 98.38 93 LEU A N 1
ATOM 754 C CA . LEU A 1 93 ? 2.331 -12.897 22.165 1.00 98.38 93 LEU A CA 1
ATOM 755 C C . LEU A 1 93 ? 3.404 -13.549 23.043 1.00 98.38 93 LEU A C 1
ATOM 757 O O . LEU A 1 93 ? 3.413 -14.758 23.277 1.00 98.38 93 LEU A O 1
ATOM 761 N N . SER A 1 94 ? 4.255 -12.705 23.633 1.00 98.50 94 SER A N 1
ATOM 762 C CA . SER A 1 94 ? 5.126 -13.111 24.739 1.00 98.50 94 SER A CA 1
ATOM 763 C C . SER A 1 94 ? 4.293 -13.703 25.886 1.00 98.50 94 SER A C 1
ATOM 765 O O . SER A 1 94 ? 3.243 -13.145 26.217 1.00 98.50 94 SER A O 1
ATOM 767 N N . PRO A 1 95 ? 4.769 -14.757 26.575 1.00 98.25 95 PRO A N 1
ATOM 768 C CA . PRO A 1 95 ? 4.067 -15.323 27.729 1.00 98.25 95 PRO A CA 1
ATOM 769 C C . PRO A 1 95 ? 3.933 -14.344 28.908 1.00 98.25 95 PRO A C 1
ATOM 771 O O . PRO A 1 95 ? 3.150 -14.595 29.817 1.00 98.25 95 PRO A O 1
ATOM 774 N N . MET A 1 96 ? 4.686 -13.238 28.903 1.00 98.56 96 MET A N 1
ATOM 775 C CA . MET A 1 96 ? 4.620 -12.183 29.923 1.00 98.56 96 MET A CA 1
ATOM 776 C C . MET A 1 96 ? 3.665 -11.039 29.552 1.00 98.56 96 MET A C 1
ATOM 778 O O . MET A 1 96 ? 3.477 -10.122 30.349 1.00 98.56 96 MET A O 1
ATOM 782 N N . ALA A 1 97 ? 3.106 -11.040 28.339 1.00 98.44 97 ALA A N 1
ATOM 783 C CA . ALA A 1 97 ? 2.179 -10.005 27.907 1.00 98.44 97 ALA A CA 1
ATOM 784 C C . ALA A 1 97 ? 0.782 -10.239 28.497 1.00 98.44 97 ALA A C 1
ATOM 786 O O . ALA A 1 97 ? 0.304 -11.371 28.588 1.00 98.44 97 ALA A O 1
ATOM 787 N N . ASP A 1 98 ? 0.091 -9.151 28.832 1.00 98.06 98 ASP A N 1
ATOM 788 C CA . ASP A 1 98 ? -1.329 -9.207 29.166 1.00 98.06 98 ASP A CA 1
ATOM 789 C C . ASP A 1 98 ? -2.154 -9.473 27.900 1.00 98.06 98 ASP A C 1
ATOM 791 O O . ASP A 1 98 ? -2.403 -8.576 27.091 1.00 98.06 98 ASP A O 1
ATOM 795 N N . LYS A 1 99 ? -2.584 -10.727 27.738 1.00 97.56 99 LYS A N 1
ATOM 796 C CA . LYS A 1 99 ? -3.376 -11.203 26.597 1.00 97.56 99 LYS A CA 1
ATOM 797 C C . LYS A 1 99 ? -4.672 -10.424 26.388 1.00 97.56 99 LYS A C 1
ATOM 799 O O . LYS A 1 99 ? -5.111 -10.305 25.244 1.00 97.56 99 LYS A O 1
ATOM 804 N N . SER A 1 100 ? -5.267 -9.886 27.455 1.00 96.88 100 SER A N 1
ATOM 805 C CA . SER A 1 100 ? -6.551 -9.179 27.381 1.00 96.88 100 SER A CA 1
ATOM 806 C C . SER A 1 100 ? -6.462 -7.865 26.600 1.00 96.88 100 SER A C 1
ATOM 808 O O . SER A 1 100 ? -7.449 -7.426 26.016 1.00 96.88 100 SER A O 1
ATOM 810 N N . ARG A 1 101 ? -5.266 -7.268 26.514 1.00 97.12 101 ARG A N 1
ATOM 811 C CA . ARG A 1 101 ? -5.023 -6.022 25.771 1.00 97.12 101 ARG A CA 1
ATOM 812 C C . ARG A 1 101 ? -4.935 -6.212 24.257 1.00 97.12 101 ARG A C 1
ATOM 814 O O . ARG A 1 101 ? -4.974 -5.228 23.523 1.00 97.12 101 ARG A O 1
ATOM 821 N N . TYR A 1 102 ? -4.799 -7.454 23.795 1.00 97.44 102 TYR A N 1
ATOM 822 C CA . TYR A 1 102 ? -4.453 -7.792 22.413 1.00 97.44 102 TYR A CA 1
ATOM 823 C C . TYR A 1 102 ? -5.452 -8.791 21.804 1.00 97.44 102 TYR A C 1
ATOM 825 O O . TYR A 1 102 ? -5.061 -9.792 21.200 1.00 97.44 102 TYR A O 1
ATOM 833 N N . SER A 1 103 ? -6.752 -8.545 21.988 1.00 96.38 103 SER A N 1
ATOM 834 C CA . SER A 1 103 ? -7.827 -9.291 21.320 1.00 96.38 103 SER A CA 1
ATOM 835 C C . SER A 1 103 ? -8.008 -8.864 19.858 1.00 96.38 103 SER A C 1
ATOM 837 O O . SER A 1 103 ? -7.445 -7.859 19.409 1.00 96.38 103 SER A O 1
ATOM 839 N N . GLY A 1 104 ? -8.816 -9.624 19.125 1.00 96.56 104 GLY A N 1
ATOM 840 C CA . GLY A 1 104 ? -9.135 -9.368 17.727 1.00 96.56 104 GLY A CA 1
ATOM 841 C C . GLY A 1 104 ? -8.292 -10.160 16.729 1.00 96.56 104 GLY A C 1
ATOM 842 O O . GLY A 1 104 ? -7.314 -10.838 17.052 1.00 96.56 104 GLY A O 1
ATOM 843 N N . HIS A 1 105 ? -8.728 -10.069 15.483 1.00 98.50 105 HIS A N 1
ATOM 844 C CA . HIS A 1 105 ? -8.123 -10.664 14.303 1.00 98.50 105 HIS A CA 1
ATOM 845 C C . HIS A 1 105 ? -6.858 -9.898 13.876 1.00 98.50 105 HIS A C 1
ATOM 847 O O . HIS A 1 105 ? -6.737 -8.713 14.165 1.00 98.50 105 HIS A O 1
ATOM 853 N N . LEU A 1 106 ? -5.939 -10.499 13.105 1.00 98.69 106 LEU A N 1
ATOM 854 C CA . LEU A 1 106 ? -4.744 -9.783 12.610 1.00 98.69 106 LEU A CA 1
ATOM 855 C C . LEU A 1 106 ? -5.092 -8.514 11.806 1.00 98.69 106 LEU A C 1
ATOM 857 O O . LEU A 1 106 ? -4.414 -7.494 11.919 1.00 98.69 106 LEU A O 1
ATOM 861 N N . ILE A 1 107 ? -6.193 -8.540 11.050 1.00 98.81 107 ILE A N 1
ATOM 862 C CA . ILE A 1 107 ? -6.715 -7.352 10.347 1.00 98.81 107 ILE A CA 1
ATOM 863 C C . ILE A 1 107 ? -7.132 -6.224 11.304 1.00 98.81 107 ILE A C 1
ATOM 865 O O . ILE A 1 107 ? -6.959 -5.059 10.960 1.00 98.81 107 ILE A O 1
ATOM 869 N N . ASP A 1 108 ? -7.602 -6.536 12.516 1.00 98.88 108 ASP A N 1
ATOM 870 C CA . ASP A 1 108 ? -8.005 -5.523 13.500 1.00 98.88 108 ASP A CA 1
ATOM 871 C C . ASP A 1 108 ? -6.799 -4.697 13.951 1.00 98.88 108 ASP A C 1
ATOM 873 O O . ASP A 1 108 ? -6.891 -3.480 14.106 1.00 98.88 108 ASP A O 1
ATOM 877 N N . PHE A 1 109 ? -5.636 -5.339 14.092 1.00 98.88 109 PHE A N 1
ATOM 878 C CA . PHE A 1 109 ? -4.374 -4.654 14.377 1.00 98.88 109 PHE A CA 1
ATOM 879 C C . PHE A 1 109 ? -3.967 -3.729 13.228 1.00 98.88 109 PHE A C 1
ATOM 881 O O . PHE A 1 109 ? -3.446 -2.645 13.485 1.00 98.88 109 PHE A O 1
ATOM 888 N N . ASN A 1 110 ? -4.257 -4.105 11.978 1.00 98.94 110 ASN A N 1
ATOM 889 C CA . ASN A 1 110 ? -4.011 -3.239 10.828 1.00 98.94 110 ASN A CA 1
ATOM 890 C C . ASN A 1 110 ? -4.942 -2.017 10.834 1.00 98.94 110 ASN A C 1
ATOM 892 O O . ASN A 1 110 ? -4.460 -0.899 10.700 1.00 98.94 110 ASN A O 1
ATOM 896 N N . VAL A 1 111 ? -6.245 -2.201 11.078 1.00 98.94 111 VAL A N 1
ATOM 897 C CA . VAL A 1 111 ? -7.214 -1.089 11.158 1.00 98.94 111 VAL A CA 1
ATOM 898 C C . VAL A 1 111 ? -6.882 -0.138 12.311 1.00 98.94 111 VAL A C 1
ATOM 900 O O . VAL A 1 111 ? -6.966 1.081 12.151 1.00 98.94 111 VAL A O 1
ATOM 903 N N . ARG A 1 112 ? -6.461 -0.676 13.464 1.00 98.94 112 ARG A N 1
ATOM 904 C CA . ARG A 1 112 ? -5.929 0.100 14.597 1.00 98.94 112 ARG A CA 1
ATOM 905 C C . ARG A 1 112 ? -4.706 0.919 14.173 1.00 98.94 112 ARG A C 1
ATOM 907 O O . ARG A 1 112 ? -4.694 2.131 14.363 1.00 98.94 112 ARG A O 1
ATOM 914 N N . ALA A 1 113 ? -3.722 0.289 13.531 1.00 98.94 113 ALA A N 1
ATOM 915 C CA . ALA A 1 113 ? -2.520 0.964 13.042 1.00 98.94 113 ALA A CA 1
ATOM 916 C C . ALA A 1 113 ? -2.834 2.072 12.017 1.00 98.94 113 ALA A C 1
ATOM 918 O O . ALA A 1 113 ? -2.270 3.162 12.096 1.00 98.94 113 ALA A O 1
ATOM 919 N N . GLU A 1 114 ? -3.761 1.828 11.090 1.00 98.94 114 GLU A N 1
ATOM 920 C CA . GLU A 1 114 ? -4.218 2.810 10.101 1.00 98.94 114 GLU A CA 1
ATOM 921 C C . GLU A 1 114 ? -4.824 4.051 10.767 1.00 98.94 114 GLU A C 1
ATOM 923 O O . GLU A 1 114 ? -4.373 5.177 10.533 1.00 98.94 114 GLU A O 1
ATOM 928 N N . ARG A 1 115 ? -5.808 3.865 11.661 1.00 98.88 115 ARG A N 1
ATOM 929 C CA . ARG A 1 115 ? -6.477 5.000 12.317 1.00 98.88 115 ARG A CA 1
ATOM 930 C C . ARG A 1 115 ? -5.569 5.764 13.276 1.00 98.88 115 ARG A C 1
ATOM 932 O O . ARG A 1 115 ? -5.812 6.946 13.505 1.00 98.88 115 ARG A O 1
ATOM 939 N N . MET A 1 116 ? -4.542 5.109 13.822 1.00 98.94 116 MET A N 1
ATOM 940 C CA . MET A 1 116 ? -3.527 5.726 14.683 1.00 98.94 116 MET A CA 1
ATOM 941 C C . MET A 1 116 ? -2.422 6.442 13.895 1.00 98.94 116 MET A C 1
ATOM 943 O O . MET A 1 116 ? -1.541 7.066 14.483 1.00 98.94 116 MET A O 1
ATOM 947 N N . GLY A 1 117 ? -2.471 6.381 12.561 1.00 98.88 117 GLY A N 1
ATOM 948 C CA . GLY A 1 117 ? -1.514 7.042 11.682 1.00 98.88 117 GLY A CA 1
ATOM 949 C C . GLY A 1 117 ? -0.195 6.299 11.527 1.00 98.88 117 GLY A C 1
ATOM 950 O O . GLY A 1 117 ? 0.765 6.898 11.064 1.00 98.88 117 GLY A O 1
ATOM 951 N N . TRP A 1 118 ? -0.118 5.021 11.896 1.00 98.88 118 TRP A N 1
ATOM 952 C CA . TRP A 1 118 ? 1.103 4.220 11.771 1.00 98.88 118 TRP A CA 1
ATOM 953 C C . TRP A 1 118 ? 1.285 3.645 10.367 1.00 98.88 118 TRP A C 1
ATOM 955 O O . TRP A 1 118 ? 2.406 3.536 9.878 1.00 98.88 118 TRP A O 1
ATOM 965 N N . LEU A 1 119 ? 0.181 3.271 9.718 1.00 98.94 119 LEU A N 1
ATOM 966 C CA . LEU A 1 119 ? 0.161 2.716 8.366 1.00 98.94 119 LEU A CA 1
ATOM 967 C C . LEU A 1 119 ? -0.742 3.549 7.450 1.00 98.94 119 LEU A C 1
ATOM 969 O O . LEU A 1 119 ? -1.694 4.171 7.926 1.00 98.94 119 LEU A O 1
ATOM 973 N N . PRO A 1 120 ? -0.459 3.585 6.136 1.00 98.88 120 PRO A N 1
ATOM 974 C CA . PRO A 1 120 ? -1.362 4.198 5.173 1.00 98.88 120 PRO A CA 1
ATOM 975 C C . PRO A 1 120 ? -2.625 3.348 4.967 1.00 98.88 120 PRO A C 1
ATOM 977 O O . PRO A 1 120 ? -2.633 2.144 5.220 1.00 98.88 120 PRO A O 1
ATOM 980 N N . SER A 1 121 ? -3.665 3.980 4.421 1.00 98.94 121 SER A N 1
ATOM 981 C CA . SER A 1 121 ? -4.933 3.341 4.045 1.00 98.94 121 SER A CA 1
ATOM 982 C C . SER A 1 121 ? -5.212 3.533 2.554 1.00 98.94 121 SER A C 1
ATOM 984 O O . SER A 1 121 ? -4.937 4.602 2.005 1.00 98.94 121 SER A O 1
ATOM 986 N N . ALA A 1 122 ? -5.808 2.538 1.892 1.00 98.75 122 ALA A N 1
ATOM 987 C CA . ALA A 1 122 ? -6.294 2.673 0.517 1.00 98.75 122 ALA A CA 1
ATOM 988 C C . ALA A 1 122 ? -7.407 1.648 0.203 1.00 98.75 122 ALA A C 1
ATOM 990 O O . ALA A 1 122 ? -7.133 0.448 0.247 1.00 98.75 122 ALA A O 1
ATOM 991 N N . PRO A 1 123 ? -8.627 2.079 -0.180 1.00 98.81 123 PRO A N 1
ATOM 992 C CA . PRO A 1 123 ? -9.151 3.445 -0.059 1.00 98.81 123 PRO A CA 1
ATOM 993 C C . PRO A 1 123 ? -9.016 3.999 1.369 1.00 98.81 123 PRO A C 1
ATOM 995 O O . PRO A 1 123 ? -8.903 3.235 2.321 1.00 98.81 123 PRO A O 1
ATOM 998 N N . GLN A 1 124 ? -8.960 5.324 1.519 1.00 98.88 124 GLN A N 1
ATOM 999 C CA . GLN A 1 124 ? -8.665 5.957 2.813 1.00 98.88 124 GLN A CA 1
ATOM 1000 C C . GLN A 1 124 ? -9.908 6.049 3.706 1.00 98.88 124 GLN A C 1
ATOM 1002 O O . GLN A 1 124 ? -9.940 5.522 4.816 1.00 98.88 124 GLN A O 1
ATOM 1007 N N . LEU A 1 125 ? -10.953 6.699 3.198 1.00 98.88 125 LEU A N 1
ATOM 1008 C CA . LEU A 1 125 ? -12.174 7.018 3.931 1.00 98.88 125 LEU A CA 1
ATOM 1009 C C . LEU A 1 125 ? -13.374 6.332 3.275 1.00 98.88 125 LEU A C 1
ATOM 1011 O O . LEU A 1 125 ? -13.386 6.115 2.066 1.00 98.88 125 LEU A O 1
ATOM 1015 N N . GLY A 1 126 ? -14.401 6.021 4.066 1.00 98.69 126 GLY A N 1
ATOM 1016 C CA . GLY A 1 126 ? -15.648 5.398 3.605 1.00 98.69 126 GLY A CA 1
ATOM 1017 C C . GLY A 1 126 ? -16.572 6.321 2.796 1.00 98.69 126 GLY A C 1
ATOM 1018 O O . GLY A 1 126 ? -17.705 5.953 2.490 1.00 98.69 126 GLY A O 1
ATOM 1019 N N . THR A 1 127 ? -16.107 7.526 2.468 1.00 98.62 127 THR A N 1
ATOM 1020 C CA . THR A 1 127 ? -16.780 8.512 1.619 1.00 98.62 127 THR A CA 1
ATOM 1021 C C . THR A 1 127 ? -15.806 9.025 0.561 1.00 98.62 127 THR A C 1
ATOM 1023 O O . THR A 1 127 ? -14.590 8.919 0.726 1.00 98.62 127 THR A O 1
ATOM 1026 N N . ASN A 1 128 ? -16.325 9.588 -0.532 1.00 98.75 128 ASN A N 1
ATOM 1027 C CA . ASN A 1 128 ? -15.484 10.162 -1.577 1.00 98.75 128 ASN A CA 1
ATOM 1028 C C . ASN A 1 128 ? -14.733 11.392 -1.020 1.00 98.75 128 ASN A C 1
ATOM 1030 O O . ASN A 1 128 ? -15.384 12.387 -0.686 1.00 98.75 128 ASN A O 1
ATOM 1034 N N . PRO A 1 129 ? -13.388 11.368 -0.949 1.00 98.75 129 PRO A N 1
ATOM 1035 C CA . PRO A 1 129 ? -12.618 12.426 -0.298 1.00 98.75 129 PRO A CA 1
ATOM 1036 C C . PRO A 1 129 ? -12.703 13.785 -1.010 1.00 98.75 129 PRO A C 1
ATOM 1038 O O . PRO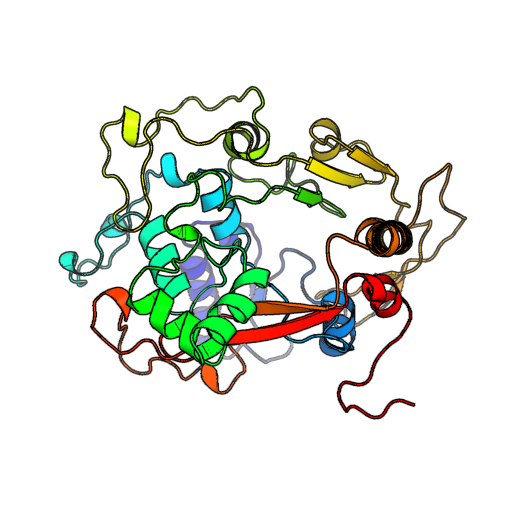 A 1 129 ? -12.458 14.808 -0.375 1.00 98.75 129 PRO A O 1
ATOM 1041 N N . LEU A 1 130 ? -13.130 13.821 -2.280 1.00 98.69 130 LEU A N 1
ATOM 1042 C CA . LEU A 1 130 ? -13.371 15.061 -3.032 1.00 98.69 130 LEU A CA 1
ATOM 1043 C C . LEU A 1 130 ? -14.630 15.817 -2.576 1.00 98.69 130 LEU A C 1
ATOM 1045 O O . LEU A 1 130 ? -14.825 16.974 -2.932 1.00 98.69 130 LEU A O 1
ATOM 1049 N N . ARG A 1 131 ? -15.529 15.168 -1.825 1.00 98.25 131 ARG A N 1
ATOM 1050 C CA . ARG A 1 131 ? -16.807 15.768 -1.390 1.00 98.25 131 ARG A CA 1
ATOM 1051 C C . ARG A 1 131 ? -16.748 16.361 0.014 1.00 98.25 131 ARG A C 1
ATOM 1053 O O . ARG A 1 131 ? -17.567 17.209 0.356 1.00 98.25 131 ARG A O 1
ATOM 1060 N N . ILE A 1 132 ? -15.726 16.000 0.786 1.00 98.75 132 ILE A N 1
ATOM 1061 C CA . ILE A 1 132 ? -15.564 16.422 2.180 1.00 98.75 132 ILE A CA 1
ATOM 1062 C C . ILE A 1 132 ? -15.389 17.941 2.293 1.00 98.75 132 ILE A C 1
ATOM 1064 O O . ILE A 1 132 ? -15.968 18.560 3.181 1.00 98.75 132 ILE A O 1
ATOM 1068 N N . ALA A 1 133 ? -14.633 18.572 1.389 1.00 98.25 133 ALA A N 1
ATOM 1069 C CA . ALA A 1 133 ? -14.419 20.019 1.435 1.00 98.25 133 ALA A CA 1
ATOM 1070 C C . ALA A 1 133 ? -15.721 20.819 1.235 1.00 98.25 133 ALA A C 1
ATOM 1072 O O . ALA A 1 133 ? -15.925 21.855 1.871 1.00 98.25 133 ALA A O 1
ATOM 1073 N N . GLU A 1 134 ? -16.632 20.325 0.392 1.00 97.62 134 GLU A N 1
ATOM 1074 C CA . GLU A 1 134 ? -17.942 20.944 0.179 1.00 97.62 134 GLU A CA 1
ATOM 1075 C C . GLU A 1 134 ? -18.840 20.801 1.419 1.00 97.62 134 GLU A C 1
ATOM 1077 O O . GLU A 1 134 ? -19.490 21.764 1.833 1.00 97.62 134 GLU A O 1
ATOM 1082 N N . GLU A 1 135 ? -18.853 19.620 2.041 1.00 98.38 135 GLU A N 1
ATOM 1083 C CA . GLU A 1 135 ? -19.586 19.365 3.287 1.00 98.38 135 GLU A CA 1
ATOM 1084 C C . GLU A 1 135 ? -19.042 20.207 4.451 1.00 98.38 135 GLU A C 1
ATOM 1086 O O . GLU A 1 135 ? -19.818 20.837 5.173 1.00 98.38 135 GLU A O 1
ATOM 1091 N N . ALA A 1 136 ? -17.717 20.321 4.568 1.00 98.50 136 ALA A N 1
ATOM 1092 C CA . ALA A 1 136 ? -17.054 21.176 5.548 1.00 98.50 136 ALA A CA 1
ATOM 1093 C C . ALA A 1 136 ? -17.446 22.650 5.380 1.00 98.50 136 ALA A C 1
ATOM 1095 O O . ALA A 1 136 ? -17.801 23.319 6.354 1.00 98.50 136 ALA A O 1
ATOM 1096 N N . LYS A 1 137 ? -17.477 23.141 4.132 1.00 98.12 137 LYS A N 1
ATOM 1097 C CA . LYS A 1 137 ? -17.917 24.505 3.815 1.00 98.12 137 LYS A CA 1
ATOM 1098 C C . LYS A 1 137 ? -19.372 24.745 4.224 1.00 98.12 137 LYS A C 1
ATOM 1100 O O . LYS A 1 137 ? -19.667 25.794 4.792 1.00 98.12 137 LYS A O 1
ATOM 1105 N N . LYS A 1 138 ? -20.276 23.786 3.978 1.00 98.31 138 LYS A N 1
ATOM 1106 C CA . LYS A 1 138 ? -21.685 23.862 4.420 1.00 98.31 138 LYS A CA 1
ATOM 1107 C C . LYS A 1 138 ? -21.810 23.894 5.947 1.00 98.31 138 LYS A C 1
ATOM 1109 O O . LYS A 1 138 ? -22.700 24.561 6.462 1.00 98.31 138 LYS A O 1
ATOM 1114 N N . ALA A 1 139 ? -20.910 23.215 6.656 1.00 98.12 139 ALA A N 1
ATOM 1115 C CA . ALA A 1 139 ? -20.839 23.211 8.115 1.00 98.12 139 ALA A CA 1
ATOM 1116 C C . ALA A 1 139 ? -20.107 24.430 8.716 1.00 98.12 139 ALA A C 1
ATOM 1118 O O . ALA A 1 139 ? -20.039 24.548 9.938 1.00 98.12 139 ALA A O 1
ATOM 1119 N N . GLY A 1 140 ? -19.551 25.331 7.895 1.00 98.38 140 GLY A N 1
ATOM 1120 C CA . GLY A 1 140 ? -18.783 26.487 8.370 1.00 98.38 140 GLY A CA 1
ATOM 1121 C C . GLY A 1 140 ? -17.441 26.123 9.019 1.00 98.38 140 GLY A C 1
ATOM 1122 O O . GLY A 1 140 ? -16.963 26.863 9.875 1.00 98.38 140 GLY A O 1
ATOM 1123 N N . MET A 1 141 ? -16.845 24.988 8.642 1.00 98.38 141 MET A N 1
ATOM 1124 C CA . MET A 1 141 ? -15.590 24.462 9.196 1.00 98.38 141 MET A CA 1
ATOM 1125 C C . MET A 1 141 ? -14.510 24.339 8.114 1.00 98.38 141 MET A C 1
ATOM 1127 O O . MET A 1 141 ? -14.811 24.276 6.920 1.00 98.38 141 MET A O 1
ATOM 1131 N N . SER A 1 142 ? -13.239 24.254 8.520 1.00 98.50 142 SER A N 1
ATOM 1132 C CA . SER A 1 142 ? -12.178 23.832 7.601 1.00 98.50 142 SER A CA 1
ATOM 1133 C C . SER A 1 142 ? -12.353 22.345 7.229 1.00 98.50 142 SER A C 1
ATOM 1135 O O . SER A 1 142 ? -12.898 21.580 8.034 1.00 98.50 142 SER A O 1
ATOM 1137 N N . PRO A 1 143 ? -11.879 21.884 6.052 1.00 98.50 143 PRO A N 1
ATOM 1138 C CA . PRO A 1 143 ? -11.933 20.464 5.696 1.00 98.50 143 PRO A CA 1
ATOM 1139 C C . PRO A 1 143 ? -11.238 19.558 6.720 1.00 98.50 143 PRO A C 1
ATOM 1141 O O . PRO A 1 143 ? -11.710 18.452 6.979 1.00 98.50 143 PRO A O 1
ATOM 1144 N N . VAL A 1 144 ? -10.154 20.034 7.341 1.00 98.81 144 VAL A N 1
ATOM 1145 C CA . VAL A 1 144 ? -9.420 19.294 8.377 1.00 98.81 144 VAL A CA 1
ATOM 1146 C C . VAL A 1 144 ? -10.277 19.135 9.632 1.00 98.81 144 VAL A C 1
ATOM 1148 O O . VAL A 1 144 ? -10.525 18.005 10.052 1.00 98.81 144 VAL A O 1
ATOM 1151 N N . ASP A 1 145 ? -10.793 20.236 10.185 1.00 98.75 145 ASP A N 1
ATOM 1152 C CA . ASP A 1 145 ? -11.584 20.208 11.423 1.00 98.75 145 ASP A CA 1
ATOM 1153 C C . ASP A 1 145 ? -12.882 19.417 11.243 1.00 98.75 145 ASP A C 1
ATOM 1155 O O . ASP A 1 145 ? -13.273 18.640 12.116 1.00 98.75 145 ASP A O 1
ATOM 1159 N N . TYR A 1 146 ? -13.535 19.575 10.087 1.00 98.88 146 TYR A N 1
ATOM 1160 C CA . TYR A 1 146 ? -14.728 18.811 9.739 1.00 98.88 146 TYR A CA 1
ATOM 1161 C C . TYR A 1 146 ? -14.439 17.311 9.678 1.00 98.88 146 TYR A C 1
ATOM 1163 O O . TYR A 1 146 ? -15.206 16.517 10.222 1.00 98.88 146 TYR A O 1
ATOM 1171 N N . THR A 1 147 ? -13.322 16.913 9.061 1.00 98.88 147 THR A N 1
ATOM 1172 C CA . THR A 1 147 ? -12.932 15.500 8.966 1.00 98.88 147 THR A CA 1
ATOM 1173 C C . THR A 1 147 ? -12.626 14.924 10.344 1.00 98.88 147 THR A C 1
ATOM 1175 O O . THR A 1 147 ? -13.129 13.855 10.672 1.00 98.88 147 THR A O 1
ATOM 1178 N N . VAL A 1 148 ? -11.865 15.637 11.185 1.00 98.88 148 VAL A N 1
ATOM 1179 C CA . VAL A 1 148 ? -11.569 15.204 12.563 1.00 98.88 148 VAL A CA 1
ATOM 1180 C C . VAL A 1 148 ? -12.852 15.030 13.369 1.00 98.88 148 VAL A C 1
ATOM 1182 O O . VAL A 1 148 ? -13.047 13.985 13.989 1.00 98.88 148 VAL A O 1
ATOM 1185 N N . LYS A 1 149 ? -13.744 16.029 13.342 1.00 98.81 149 LYS A N 1
ATOM 1186 C CA . LYS A 1 149 ? -15.043 15.963 14.023 1.00 98.81 149 LYS A CA 1
ATOM 1187 C C . LYS A 1 149 ? -15.855 14.763 13.533 1.00 98.81 149 LYS A C 1
ATOM 1189 O O . LYS A 1 149 ? -16.340 13.984 14.345 1.00 98.81 149 LYS A O 1
ATOM 1194 N N . SER A 1 150 ? -15.933 14.579 12.219 1.00 98.81 150 SER A N 1
ATOM 1195 C CA . SER A 1 150 ? -16.704 13.500 11.598 1.00 98.81 150 SER A CA 1
ATOM 1196 C C . SER A 1 150 ? -16.136 12.108 11.889 1.00 98.81 150 SER A C 1
ATOM 1198 O O . SER A 1 150 ? -16.904 11.166 12.054 1.00 98.81 150 SER A O 1
ATOM 1200 N N . LEU A 1 151 ? -14.810 11.973 12.008 1.00 98.81 151 LEU A N 1
ATOM 1201 C CA . LEU A 1 151 ? -14.148 10.736 12.437 1.00 98.81 151 LEU A CA 1
ATOM 1202 C C . LEU A 1 151 ? -14.441 10.409 13.906 1.00 98.81 151 LEU A C 1
ATOM 1204 O O . LEU A 1 151 ? -14.730 9.257 14.222 1.00 98.81 151 LEU A O 1
ATOM 1208 N N . LYS A 1 152 ? -14.408 11.409 14.799 1.00 98.75 152 LYS A N 1
ATOM 1209 C CA . LYS A 1 152 ? -14.773 11.230 16.217 1.00 98.75 152 LYS A CA 1
ATOM 1210 C C . LYS A 1 152 ? -16.249 10.847 16.382 1.00 98.75 152 LYS A C 1
ATOM 1212 O O . LYS A 1 152 ? -16.572 10.004 17.210 1.00 98.75 152 LYS A O 1
ATOM 1217 N N . GLU A 1 153 ? -17.134 11.457 15.594 1.00 98.38 153 GLU A N 1
ATOM 1218 C CA . GLU A 1 153 ? -18.585 11.210 15.624 1.00 98.38 153 GLU A CA 1
ATOM 1219 C C . GLU A 1 153 ? -19.004 9.936 14.868 1.00 98.38 153 GLU A C 1
ATOM 1221 O O . GLU A 1 153 ? -20.114 9.445 15.059 1.00 98.38 153 GLU A O 1
ATOM 1226 N N . GLY A 1 154 ? -18.134 9.398 14.008 1.00 98.00 154 GLY A N 1
ATOM 1227 C CA . GLY A 1 154 ? -18.399 8.215 13.187 1.00 98.00 154 GLY A CA 1
ATOM 1228 C C . GLY A 1 154 ? -19.229 8.474 11.923 1.00 98.00 154 GLY A C 1
ATOM 1229 O O . GLY A 1 154 ? -19.595 7.518 11.238 1.00 98.00 154 GLY A O 1
ATOM 1230 N N . SER A 1 155 ? -19.520 9.735 11.582 1.00 98.44 155 SER A N 1
ATOM 1231 C CA . SER A 1 155 ? -20.187 10.106 10.322 1.00 98.44 155 SER A CA 1
ATOM 1232 C C . SER A 1 155 ? -19.270 9.938 9.105 1.0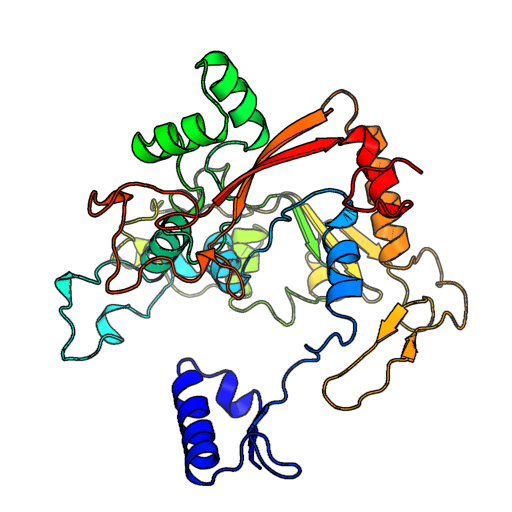0 98.44 155 SER A C 1
ATOM 1234 O O . SER A 1 155 ? -19.742 9.621 8.014 1.00 98.44 155 SER A O 1
ATOM 1236 N N . ILE A 1 156 ? -17.955 10.071 9.303 1.00 98.81 156 ILE A N 1
ATOM 1237 C CA . ILE A 1 156 ? -16.917 9.581 8.391 1.00 98.81 156 ILE A CA 1
ATOM 1238 C C . ILE A 1 156 ? -16.171 8.460 9.113 1.00 98.81 156 ILE A C 1
ATOM 1240 O O . ILE A 1 156 ? -15.851 8.572 10.292 1.00 98.81 156 ILE A O 1
ATOM 1244 N N . ARG A 1 157 ? -15.879 7.371 8.400 1.00 98.75 157 ARG A N 1
ATOM 1245 C CA . ARG A 1 157 ? -15.136 6.211 8.917 1.00 98.75 157 ARG A CA 1
ATOM 1246 C C . ARG A 1 157 ? -13.939 5.915 8.025 1.00 98.75 157 ARG A C 1
ATOM 1248 O O . ARG A 1 157 ? -13.956 6.259 6.839 1.00 98.75 157 ARG A O 1
ATOM 1255 N N . PHE A 1 158 ? -12.928 5.237 8.562 1.00 98.94 158 PHE A N 1
ATOM 1256 C CA . PHE A 1 158 ? -11.882 4.648 7.725 1.00 98.94 158 PHE A CA 1
ATOM 1257 C C . PHE A 1 158 ? -12.492 3.560 6.838 1.00 98.94 158 PHE A C 1
ATOM 1259 O O . PHE A 1 158 ? -13.302 2.752 7.294 1.00 98.94 158 PHE A O 1
ATOM 1266 N N . ALA A 1 159 ? -12.107 3.524 5.561 1.00 98.88 159 ALA A N 1
ATOM 1267 C CA . ALA A 1 159 ? -12.673 2.560 4.615 1.00 98.88 159 ALA A CA 1
ATOM 1268 C C . ALA A 1 159 ? -12.361 1.101 4.997 1.00 98.88 159 ALA A C 1
ATOM 1270 O O . ALA A 1 159 ? -13.171 0.210 4.728 1.00 98.88 159 ALA A O 1
ATOM 1271 N N . ALA A 1 160 ? -11.227 0.880 5.668 1.00 98.81 160 ALA A N 1
ATOM 1272 C CA . ALA A 1 160 ? -10.780 -0.423 6.149 1.00 98.81 160 ALA A CA 1
ATOM 1273 C C . ALA A 1 160 ? -11.726 -1.069 7.178 1.00 98.81 160 ALA A C 1
ATOM 1275 O O . ALA A 1 160 ? -11.715 -2.286 7.313 1.00 98.81 160 ALA A O 1
ATOM 1276 N N . GLU A 1 161 ? -12.592 -0.296 7.847 1.00 98.88 161 GLU A N 1
ATOM 1277 C CA . GLU A 1 161 ? -13.607 -0.845 8.760 1.00 98.88 161 GLU A CA 1
ATOM 1278 C C . GLU A 1 161 ? -14.751 -1.557 8.012 1.00 98.88 161 GLU A C 1
ATOM 1280 O O . GLU A 1 161 ? -15.452 -2.394 8.580 1.00 98.88 161 GLU A O 1
ATOM 1285 N N . GLN A 1 162 ? -14.973 -1.223 6.733 1.00 98.75 162 GLN A N 1
ATOM 1286 C CA . GLN A 1 162 ? -16.086 -1.749 5.931 1.00 98.75 162 GLN A CA 1
ATOM 1287 C C . GLN A 1 162 ? -15.667 -2.090 4.485 1.00 98.75 162 GLN A C 1
ATOM 1289 O O . GLN A 1 162 ? -16.269 -1.575 3.536 1.00 98.75 162 GLN A O 1
ATOM 1294 N N . PRO A 1 163 ? -14.657 -2.950 4.264 1.00 98.62 163 PRO A N 1
ATOM 1295 C CA . PRO A 1 163 ? -14.070 -3.167 2.937 1.00 98.62 163 PRO A CA 1
ATOM 1296 C C . PRO A 1 163 ? -15.044 -3.812 1.933 1.00 98.62 163 PRO A C 1
ATOM 1298 O O . PRO A 1 163 ? -14.876 -3.693 0.721 1.00 98.62 163 PRO A O 1
ATOM 1301 N N . GLU A 1 164 ? -16.104 -4.462 2.421 1.00 98.50 164 GLU A N 1
ATOM 1302 C CA . GLU A 1 164 ? -17.097 -5.185 1.614 1.00 98.50 164 GLU A CA 1
ATOM 1303 C C . GLU A 1 164 ? -18.436 -4.425 1.478 1.00 98.50 164 GLU A C 1
ATOM 1305 O O . GLU A 1 164 ? -19.467 -5.008 1.134 1.00 98.50 164 GLU A O 1
ATOM 1310 N N . ASN A 1 165 ? -18.478 -3.115 1.761 1.00 98.00 165 ASN A N 1
ATOM 1311 C CA . ASN A 1 165 ? -19.715 -2.317 1.680 1.00 98.00 165 ASN A CA 1
ATOM 1312 C C . ASN A 1 165 ? -20.123 -1.895 0.250 1.00 98.00 165 ASN A C 1
ATOM 1314 O O . ASN A 1 165 ? -21.160 -1.259 0.077 1.00 98.00 165 ASN A O 1
ATOM 1318 N N . GLY A 1 166 ? -19.316 -2.227 -0.764 1.00 97.94 166 GLY A N 1
ATOM 1319 C CA . GLY A 1 166 ? -19.557 -1.875 -2.168 1.00 97.94 166 GLY A CA 1
ATOM 1320 C C . GLY A 1 166 ? -18.919 -0.556 -2.634 1.00 97.94 166 GLY A C 1
ATOM 1321 O O . GLY A 1 166 ? -18.893 -0.287 -3.834 1.00 97.94 166 GLY A O 1
ATOM 1322 N N . LYS A 1 167 ? -18.371 0.254 -1.722 1.00 98.06 167 LYS A N 1
ATOM 1323 C CA . LYS A 1 167 ? -17.713 1.541 -2.026 1.00 98.06 167 LYS A CA 1
ATOM 1324 C C . LYS A 1 167 ? -16.239 1.588 -1.607 1.00 98.06 167 LYS A C 1
ATOM 1326 O O . LYS A 1 167 ? -15.489 2.393 -2.144 1.00 98.06 167 LYS A O 1
ATOM 1331 N N . ASN A 1 168 ? -15.826 0.714 -0.689 1.00 98.75 168 ASN A N 1
ATOM 1332 C CA . ASN A 1 168 ? -14.510 0.749 -0.038 1.00 98.75 168 ASN A CA 1
ATOM 1333 C C . ASN A 1 168 ? -13.479 -0.225 -0.638 1.00 98.75 168 ASN A C 1
ATOM 1335 O O . ASN A 1 168 ? -12.503 -0.574 0.024 1.00 98.75 168 ASN A O 1
ATOM 1339 N N . HIS A 1 169 ? -13.674 -0.661 -1.881 1.00 98.81 169 HIS A N 1
ATOM 1340 C CA . HIS A 1 169 ? -12.727 -1.504 -2.610 1.00 98.81 169 HIS A CA 1
ATOM 1341 C C . HIS A 1 169 ? -12.160 -0.755 -3.822 1.00 98.81 169 HIS A C 1
ATOM 1343 O O . HIS A 1 169 ? -12.822 0.139 -4.361 1.00 98.81 169 HIS A O 1
ATOM 1349 N N . PRO A 1 170 ? -10.938 -1.091 -4.264 1.00 98.81 170 PRO A N 1
ATOM 1350 C CA . PRO A 1 170 ? -10.415 -0.568 -5.516 1.00 98.81 170 PRO A CA 1
ATOM 1351 C C . PRO A 1 170 ? -11.231 -1.074 -6.698 1.00 98.81 170 PRO A C 1
ATOM 1353 O O . PRO A 1 170 ? -11.646 -2.226 -6.705 1.00 98.81 170 PRO A O 1
ATOM 1356 N N . ARG A 1 171 ? -11.414 -0.213 -7.699 1.00 98.88 171 ARG A N 1
ATOM 1357 C CA . ARG A 1 171 ? -12.202 -0.518 -8.901 1.00 98.88 171 ARG A CA 1
ATOM 1358 C C . ARG A 1 171 ? -11.369 -0.553 -10.172 1.00 98.88 171 ARG A C 1
ATOM 1360 O O . ARG A 1 171 ? -11.636 -1.359 -11.051 1.00 98.88 171 ARG A O 1
ATOM 1367 N N . ASN A 1 172 ? -10.346 0.289 -10.287 1.00 98.94 172 ASN A N 1
ATOM 1368 C CA . ASN A 1 172 ? -9.454 0.281 -11.443 1.00 98.94 172 ASN A CA 1
ATOM 1369 C C . ASN A 1 172 ? -8.033 -0.024 -10.981 1.00 98.94 172 ASN A C 1
ATOM 1371 O O . ASN A 1 172 ? -7.520 0.640 -10.076 1.00 98.94 172 ASN A O 1
ATOM 1375 N N . LEU A 1 173 ? -7.412 -1.026 -11.600 1.00 98.94 173 LEU A N 1
ATOM 1376 C CA . LEU A 1 173 ? -6.051 -1.446 -11.301 1.00 98.94 173 LEU A CA 1
ATOM 1377 C C . LEU A 1 173 ? -5.209 -1.424 -12.575 1.00 98.94 173 LEU A C 1
ATOM 1379 O O . LEU A 1 173 ? -5.482 -2.145 -13.532 1.00 98.94 173 LEU A O 1
ATOM 1383 N N . PHE A 1 174 ? -4.153 -0.615 -12.552 1.00 98.88 174 PHE A N 1
ATOM 1384 C CA . PHE A 1 174 ? -3.109 -0.637 -13.568 1.00 98.88 174 PHE A CA 1
ATOM 1385 C C . PHE A 1 174 ? -1.959 -1.525 -13.101 1.00 98.88 174 PHE A C 1
ATOM 1387 O O . PHE A 1 174 ? -1.461 -1.367 -11.985 1.00 98.88 174 PHE A O 1
ATOM 1394 N N . ILE A 1 175 ? -1.517 -2.434 -13.966 1.00 98.94 175 ILE A N 1
ATOM 1395 C CA . ILE A 1 175 ? -0.386 -3.325 -13.716 1.00 98.94 175 ILE A CA 1
ATOM 1396 C C . ILE A 1 175 ? 0.620 -3.150 -14.853 1.00 98.94 175 ILE A C 1
ATOM 1398 O O . ILE A 1 175 ? 0.332 -3.432 -16.008 1.00 98.94 175 ILE A O 1
ATOM 1402 N N . TRP A 1 176 ? 1.821 -2.683 -14.546 1.00 98.81 176 TRP A N 1
ATOM 1403 C CA . TRP A 1 176 ? 2.897 -2.545 -15.524 1.00 98.81 176 TRP A CA 1
ATOM 1404 C C . TRP A 1 176 ? 4.219 -2.892 -14.858 1.00 98.81 176 TRP A C 1
ATOM 1406 O O . TRP A 1 176 ? 4.365 -2.744 -13.641 1.00 98.81 176 TRP A O 1
ATOM 1416 N N . ARG A 1 177 ? 5.176 -3.404 -15.643 1.00 98.62 177 ARG A N 1
ATOM 1417 C CA . ARG A 1 177 ? 6.484 -3.874 -15.135 1.00 98.62 177 ARG A CA 1
ATOM 1418 C C . ARG A 1 177 ? 6.336 -4.898 -13.991 1.00 98.62 177 ARG A C 1
ATOM 1420 O O . ARG A 1 177 ? 7.203 -5.015 -13.128 1.00 98.62 177 ARG A O 1
ATOM 1427 N N . SER A 1 178 ? 5.222 -5.631 -13.981 1.00 98.81 178 SER A N 1
ATOM 1428 C CA . SER A 1 178 ? 4.828 -6.564 -12.930 1.00 98.81 178 SER A CA 1
ATOM 1429 C C . SER A 1 178 ? 3.979 -7.683 -13.520 1.00 98.81 178 SER A C 1
ATOM 1431 O O . SER A 1 178 ? 3.123 -7.442 -14.362 1.00 98.81 178 SER A O 1
ATOM 1433 N N . ASN A 1 179 ? 4.190 -8.904 -13.032 1.00 98.75 179 ASN A N 1
ATOM 1434 C CA . ASN A 1 179 ? 3.326 -10.049 -13.310 1.00 98.75 179 ASN A CA 1
ATOM 1435 C C . ASN A 1 179 ? 2.636 -10.478 -12.007 1.00 98.75 179 ASN A C 1
ATOM 1437 O O . ASN A 1 179 ? 2.913 -11.555 -11.477 1.00 98.75 179 ASN A O 1
ATOM 1441 N N . LEU A 1 180 ? 1.800 -9.596 -11.445 1.00 98.75 180 LEU A N 1
ATOM 1442 C CA . LEU A 1 180 ? 1.153 -9.781 -10.140 1.00 98.75 180 LEU A CA 1
ATOM 1443 C C . LEU A 1 180 ? 0.433 -11.132 -10.045 1.00 98.75 180 LEU A C 1
ATOM 1445 O O . LEU A 1 180 ? 0.688 -11.900 -9.119 1.00 98.75 180 LEU A O 1
ATOM 1449 N N . LEU A 1 181 ? -0.393 -11.452 -11.040 1.00 98.56 181 LEU A N 1
ATOM 1450 C CA . LEU A 1 181 ? -1.235 -12.650 -11.064 1.00 98.56 181 LEU A CA 1
ATOM 1451 C C . LEU A 1 181 ? -0.489 -13.911 -11.530 1.00 98.56 181 LEU A C 1
ATOM 1453 O O . LEU A 1 181 ? -1.104 -14.953 -11.702 1.00 98.56 181 LEU A O 1
ATOM 1457 N N . GLY A 1 182 ? 0.829 -13.847 -11.730 1.00 98.00 182 GLY A N 1
ATOM 1458 C CA . GLY A 1 182 ? 1.634 -15.009 -12.124 1.00 98.00 182 GLY A CA 1
ATOM 1459 C C . GLY A 1 182 ? 3.017 -15.075 -11.485 1.00 98.00 182 GLY A C 1
ATOM 1460 O O . GLY A 1 182 ? 3.864 -15.830 -11.953 1.00 98.00 182 GLY A O 1
ATOM 1461 N N . SER A 1 183 ? 3.295 -14.246 -10.478 1.00 98.50 183 SER A N 1
ATOM 1462 C CA . SER A 1 183 ? 4.597 -14.213 -9.804 1.00 98.50 183 SER A CA 1
ATOM 1463 C C . SER A 1 183 ? 4.485 -13.730 -8.361 1.00 98.50 183 SER A C 1
ATOM 1465 O O . SER A 1 183 ? 4.674 -14.506 -7.426 1.00 98.50 183 SER A O 1
ATOM 1467 N N . SER A 1 184 ? 4.173 -12.448 -8.143 1.00 98.44 184 SER A N 1
ATOM 1468 C CA . SER A 1 184 ? 4.272 -11.847 -6.808 1.00 98.44 184 SER A CA 1
ATOM 1469 C C . SER A 1 184 ? 3.009 -11.996 -5.957 1.00 98.44 184 SER A C 1
ATOM 1471 O O . SER A 1 184 ? 3.114 -11.826 -4.741 1.00 98.44 184 SER A O 1
ATOM 1473 N N . GLY A 1 185 ? 1.857 -12.326 -6.545 1.00 98.19 185 GLY A N 1
ATOM 1474 C CA . GLY A 1 185 ? 0.569 -12.475 -5.868 1.00 98.19 185 GLY A CA 1
ATOM 1475 C C . GLY A 1 185 ? 0.500 -13.714 -4.979 1.00 98.19 185 GLY A C 1
ATOM 1476 O O . GLY A 1 185 ? 0.162 -14.805 -5.433 1.00 98.19 185 GLY A O 1
ATOM 1477 N N . LYS A 1 186 ? 0.800 -13.545 -3.685 1.00 98.25 186 LYS A N 1
ATOM 1478 C CA . LYS A 1 186 ? 0.533 -14.580 -2.676 1.00 98.25 186 LYS A CA 1
ATOM 1479 C C . LYS A 1 186 ? -0.971 -14.692 -2.480 1.00 98.25 186 LYS A C 1
ATOM 1481 O O . LYS A 1 186 ? -1.666 -13.678 -2.462 1.00 98.25 186 LYS A O 1
ATOM 1486 N N . GLY A 1 187 ? -1.451 -15.926 -2.349 1.00 98.12 187 GLY A N 1
ATOM 1487 C CA . GLY A 1 187 ? -2.882 -16.190 -2.329 1.00 98.12 187 GLY A CA 1
ATOM 1488 C C . GLY A 1 187 ? -3.537 -15.986 -3.699 1.00 98.12 187 GLY A C 1
ATOM 1489 O O . GLY A 1 187 ? -4.564 -15.322 -3.789 1.00 98.12 187 GLY A O 1
ATOM 1490 N N . HIS A 1 188 ? -2.937 -16.542 -4.757 1.00 98.81 188 HIS A N 1
ATOM 1491 C CA . HIS A 1 188 ? -3.387 -16.398 -6.148 1.00 98.81 188 HIS A CA 1
ATOM 1492 C C . HIS A 1 188 ? -4.899 -16.625 -6.324 1.00 98.81 188 HIS A C 1
ATOM 1494 O O . HIS A 1 188 ? -5.599 -15.741 -6.810 1.00 98.81 188 HIS A O 1
ATOM 1500 N N . GLU A 1 189 ? -5.420 -17.747 -5.821 1.00 98.81 189 GLU A N 1
ATOM 1501 C CA . GLU A 1 189 ? -6.846 -18.095 -5.923 1.00 98.81 189 GLU A CA 1
ATOM 1502 C C . GLU A 1 189 ? -7.770 -17.081 -5.225 1.00 98.81 189 GLU A C 1
ATOM 1504 O O . GLU A 1 189 ? -8.908 -16.869 -5.642 1.00 98.81 189 GLU A O 1
ATOM 1509 N N . PHE A 1 190 ? -7.285 -16.415 -4.172 1.00 98.81 190 PHE A N 1
ATOM 1510 C CA . PHE A 1 190 ? -8.032 -15.356 -3.494 1.00 98.81 190 PHE A CA 1
ATOM 1511 C C . PHE A 1 190 ? -8.095 -14.084 -4.342 1.00 98.81 190 PHE A C 1
ATOM 1513 O O . PHE A 1 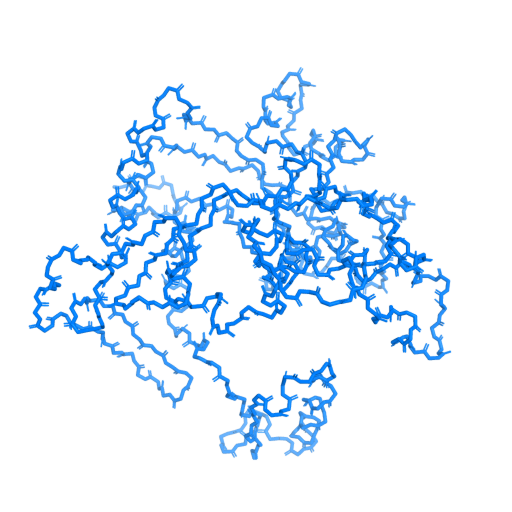190 ? -9.135 -13.430 -4.382 1.00 98.81 190 PHE A O 1
ATOM 1520 N N . MET A 1 191 ? -7.018 -13.746 -5.060 1.00 98.88 191 MET A N 1
ATOM 1521 C CA . MET A 1 191 ? -7.043 -12.641 -6.023 1.00 98.88 191 MET A CA 1
ATOM 1522 C C . 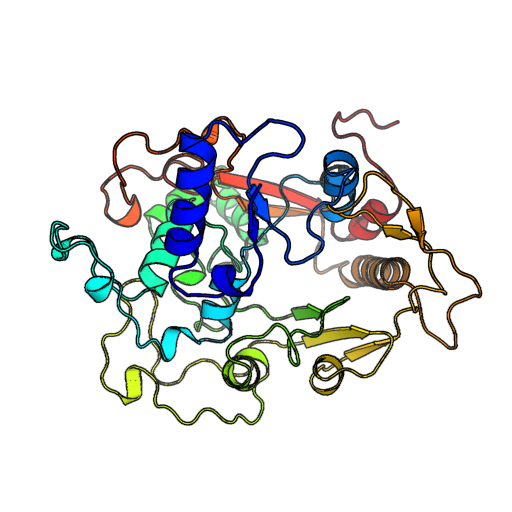MET A 1 191 ? -8.016 -12.936 -7.173 1.00 98.88 191 MET A C 1
ATOM 1524 O O . MET A 1 191 ? -8.846 -12.084 -7.482 1.00 98.88 191 MET A O 1
ATOM 1528 N N . LEU A 1 192 ? -7.987 -14.147 -7.741 1.00 98.88 192 LEU A N 1
ATOM 1529 C CA . LEU A 1 192 ? -8.911 -14.562 -8.809 1.00 98.88 192 LEU A CA 1
ATOM 1530 C C . LEU A 1 192 ? -10.380 -14.456 -8.386 1.00 98.88 192 LEU A C 1
ATOM 1532 O O . LEU A 1 192 ? -11.206 -13.932 -9.132 1.00 98.88 192 LEU A O 1
ATOM 1536 N N . LYS A 1 193 ? -10.697 -14.896 -7.167 1.00 98.81 193 LYS A N 1
ATOM 1537 C CA . LYS A 1 193 ? -12.053 -14.809 -6.628 1.00 98.81 193 LYS A CA 1
ATOM 1538 C C . LYS A 1 193 ? -12.468 -13.376 -6.296 1.00 98.81 193 LYS A C 1
ATOM 1540 O O . LYS A 1 193 ? -13.429 -12.843 -6.844 1.00 98.81 193 LYS A O 1
ATOM 1545 N N . TYR A 1 194 ? -11.772 -12.757 -5.345 1.00 98.88 194 TYR A N 1
ATOM 1546 C CA . TYR A 1 194 ? -12.268 -11.547 -4.691 1.00 98.88 194 TYR A CA 1
ATOM 1547 C C . TYR A 1 194 ? -11.948 -10.278 -5.473 1.00 98.88 194 TYR A C 1
ATOM 1549 O O . TYR A 1 194 ? -12.696 -9.309 -5.379 1.00 98.88 194 TYR A O 1
ATOM 1557 N N . LEU A 1 195 ? -10.859 -10.265 -6.246 1.00 98.88 195 LEU A N 1
ATOM 1558 C CA . LEU A 1 195 ? -10.538 -9.126 -7.104 1.00 98.88 195 LEU A CA 1
ATOM 1559 C C . LEU A 1 195 ? -11.157 -9.289 -8.490 1.00 98.88 195 LEU A C 1
ATOM 1561 O O . LEU A 1 195 ? -11.784 -8.348 -8.958 1.00 98.88 195 LEU A O 1
ATOM 1565 N N . LEU A 1 196 ? -11.006 -10.458 -9.116 1.00 98.81 196 LEU A N 1
ATOM 1566 C CA . LEU A 1 196 ? -11.398 -10.662 -10.517 1.00 98.81 196 LEU A CA 1
ATOM 1567 C C . LEU A 1 196 ? -12.808 -11.243 -10.693 1.00 98.81 196 LEU A C 1
ATOM 1569 O O . LEU A 1 196 ? -13.405 -11.058 -11.745 1.00 98.81 196 LEU A O 1
ATOM 1573 N N . GLY A 1 197 ? -13.365 -11.932 -9.692 1.00 98.56 197 GLY A N 1
ATOM 1574 C CA . GLY A 1 197 ? -14.698 -12.540 -9.811 1.00 98.56 197 GLY A CA 1
ATOM 1575 C C . GLY A 1 197 ? -14.735 -1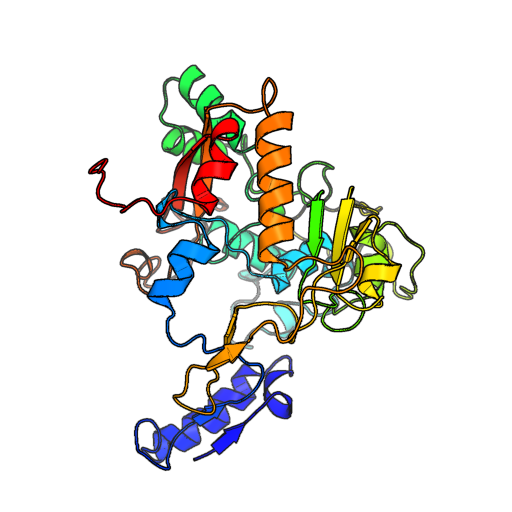3.742 -10.757 1.00 98.56 197 GLY A C 1
ATOM 1576 O O . GLY A 1 197 ? -15.785 -14.063 -11.307 1.00 98.56 197 GLY A O 1
ATOM 1577 N N . THR A 1 198 ? -13.588 -14.389 -10.962 1.00 98.69 198 THR A N 1
ATOM 1578 C CA . THR A 1 198 ? -13.434 -15.572 -11.823 1.00 98.69 198 THR A CA 1
ATOM 1579 C C . THR A 1 198 ? -13.521 -16.869 -11.020 1.00 98.69 198 THR A C 1
ATOM 1581 O O . THR A 1 198 ? -13.483 -16.856 -9.783 1.00 98.69 198 THR A O 1
ATOM 1584 N N . ASP A 1 199 ? -13.612 -18.000 -11.725 1.00 98.50 199 ASP A N 1
ATOM 1585 C CA . ASP A 1 199 ? -13.445 -19.317 -11.110 1.00 98.50 199 ASP A CA 1
ATOM 1586 C C . ASP A 1 199 ? -12.109 -19.404 -10.361 1.00 98.50 199 ASP A C 1
ATOM 1588 O O . ASP A 1 199 ? -11.105 -18.802 -10.745 1.00 98.50 199 ASP A O 1
ATOM 1592 N N . HIS A 1 200 ? -12.103 -20.165 -9.268 1.00 98.69 200 HIS A N 1
ATOM 1593 C CA . HIS A 1 200 ? -10.962 -20.236 -8.365 1.00 98.69 200 HIS A CA 1
ATOM 1594 C C . HIS A 1 200 ? -10.802 -21.623 -7.736 1.00 98.69 200 HIS A C 1
ATOM 1596 O O . HIS A 1 200 ? -11.762 -22.367 -7.525 1.00 98.69 200 HIS A O 1
ATOM 1602 N N . GLY A 1 201 ? -9.584 -21.926 -7.305 1.00 98.56 201 GLY A N 1
ATOM 1603 C CA . GLY A 1 201 ? -9.184 -23.179 -6.673 1.00 98.56 201 GLY A CA 1
ATOM 1604 C C . GLY A 1 201 ? -9.205 -23.200 -5.140 1.00 98.56 201 GLY A C 1
ATOM 1605 O O . GLY A 1 201 ? -8.680 -24.151 -4.563 1.00 98.56 201 GLY A O 1
ATOM 1606 N N . ILE A 1 202 ? -9.763 -22.197 -4.444 1.00 98.62 202 ILE A N 1
ATOM 1607 C CA . ILE A 1 202 ? -9.839 -22.195 -2.963 1.00 98.62 202 ILE A CA 1
ATOM 1608 C C . ILE A 1 202 ? -10.546 -23.463 -2.447 1.00 98.62 202 ILE A C 1
ATOM 1610 O O . ILE A 1 202 ? -11.724 -23.678 -2.721 1.00 98.62 202 ILE A O 1
ATOM 1614 N N . GLN A 1 203 ? -9.833 -24.269 -1.653 1.00 98.44 203 GLN A N 1
ATOM 1615 C CA . GLN A 1 203 ? -10.341 -25.525 -1.077 1.00 98.44 203 GLN A CA 1
ATOM 1616 C C . GLN A 1 203 ? -10.900 -25.360 0.347 1.00 98.44 203 GLN A C 1
ATOM 1618 O O . GLN A 1 203 ? -11.822 -26.065 0.755 1.00 98.44 203 GLN A O 1
ATOM 1623 N N . GLY A 1 204 ? -10.311 -24.448 1.126 1.00 95.75 204 GLY A N 1
ATOM 1624 C CA . GLY A 1 204 ? -10.664 -24.220 2.526 1.00 95.75 204 GLY A CA 1
ATOM 1625 C C . GLY A 1 204 ? -12.001 -23.498 2.712 1.00 95.75 204 GLY A C 1
ATOM 1626 O O . GLY A 1 204 ? -12.552 -22.890 1.795 1.00 95.75 204 GLY A O 1
ATOM 1627 N N . LYS A 1 205 ? -12.516 -23.541 3.942 1.00 97.50 205 LYS A N 1
ATOM 1628 C CA . LYS A 1 205 ? -13.688 -22.765 4.372 1.00 97.50 205 LYS A CA 1
ATOM 1629 C C . LYS A 1 205 ? -13.224 -21.438 4.977 1.00 97.50 205 LYS A C 1
ATOM 1631 O O . LYS A 1 205 ? -12.169 -21.408 5.598 1.00 97.50 205 LYS A O 1
ATOM 1636 N N . ASP A 1 206 ? -13.996 -20.367 4.830 1.00 97.50 206 ASP A N 1
ATOM 1637 C CA . ASP A 1 206 ? -13.710 -19.110 5.534 1.00 97.50 206 ASP A CA 1
ATOM 1638 C C . ASP A 1 206 ? -14.121 -19.180 7.013 1.00 97.50 206 ASP A C 1
ATOM 1640 O O . ASP A 1 206 ? -14.794 -20.124 7.441 1.00 97.50 206 ASP A O 1
ATOM 1644 N N . LEU A 1 207 ? -13.727 -18.170 7.793 1.00 97.06 207 LEU A N 1
ATOM 1645 C CA . LEU A 1 207 ? -14.045 -18.058 9.219 1.00 97.06 207 LEU A CA 1
ATOM 1646 C C . LEU A 1 207 ? -15.550 -18.205 9.489 1.00 97.06 207 LEU A C 1
ATOM 1648 O O . LEU A 1 207 ? -15.937 -18.922 10.409 1.00 97.06 207 LEU A O 1
ATOM 1652 N N . GLY A 1 208 ? -16.409 -17.606 8.657 1.00 95.88 208 GLY A N 1
ATOM 1653 C CA . GLY A 1 208 ? -17.865 -17.708 8.794 1.00 95.88 208 GLY A CA 1
ATOM 1654 C C . GLY A 1 208 ? -18.366 -19.147 8.687 1.00 95.88 208 GLY A C 1
ATOM 1655 O O . GLY A 1 208 ? -19.103 -19.611 9.555 1.00 95.88 208 GLY A O 1
ATOM 1656 N N . LYS A 1 209 ? -17.915 -19.892 7.672 1.00 96.00 209 LYS A N 1
ATOM 1657 C CA . LYS A 1 209 ? -18.278 -21.306 7.479 1.00 96.00 209 LYS A CA 1
ATOM 1658 C C . LYS A 1 209 ? -17.648 -22.248 8.505 1.00 96.00 209 LYS A C 1
ATOM 1660 O O . LYS A 1 209 ? -18.182 -23.334 8.724 1.00 96.00 209 LYS A O 1
ATOM 1665 N N . GLN A 1 210 ? -16.507 -21.879 9.080 1.00 95.88 210 GLN A N 1
ATOM 1666 C CA . GLN A 1 210 ? -15.867 -22.641 10.155 1.00 95.88 210 GLN A CA 1
ATOM 1667 C C . GLN A 1 210 ? -16.472 -22.348 11.537 1.00 95.88 210 GLN A C 1
ATOM 1669 O O . GLN A 1 210 ? -16.217 -23.102 12.471 1.00 95.88 210 GLN A O 1
ATOM 1674 N N . GLY A 1 211 ? -17.266 -21.280 11.683 1.00 92.25 211 GLY A N 1
ATOM 1675 C CA . GLY A 1 211 ? -17.692 -20.789 12.996 1.00 92.25 211 GLY A CA 1
ATOM 1676 C C . GLY A 1 211 ? -16.541 -20.175 13.803 1.00 92.25 211 GLY A C 1
ATOM 1677 O O . GLY A 1 211 ? -16.573 -20.195 15.030 1.00 92.25 211 GLY A O 1
ATOM 1678 N N . GLY A 1 212 ? -15.510 -19.674 13.116 1.00 90.19 212 GLY A N 1
ATOM 1679 C CA . GLY A 1 212 ? -14.366 -18.999 13.720 1.00 90.19 212 GLY A CA 1
ATOM 1680 C C . GLY A 1 212 ? -14.723 -17.624 14.291 1.00 90.19 212 GLY A C 1
ATOM 1681 O O . GLY A 1 212 ? -15.796 -17.070 14.037 1.00 90.19 212 GLY A O 1
ATOM 1682 N N . VAL A 1 213 ? -13.796 -17.058 15.065 1.00 90.06 213 VAL A N 1
ATOM 1683 C CA . VAL A 1 213 ? -13.952 -15.721 15.649 1.00 90.06 213 VAL A CA 1
ATOM 1684 C C . VAL A 1 213 ? -13.877 -14.672 14.536 1.00 90.06 213 VAL A C 1
ATOM 1686 O O . VAL A 1 213 ? -12.900 -14.610 13.792 1.00 90.06 213 VAL A O 1
ATOM 1689 N N . LYS A 1 214 ? -14.933 -13.864 14.411 1.00 95.62 214 LYS A N 1
ATOM 1690 C CA . LYS A 1 214 ? -15.012 -12.744 13.461 1.00 95.62 214 LYS A CA 1
ATOM 1691 C C . LYS A 1 214 ? -14.190 -11.549 13.989 1.00 95.62 214 LYS A C 1
ATOM 1693 O O . LYS A 1 214 ? -14.057 -11.428 15.206 1.00 95.62 214 LYS A O 1
ATOM 1698 N N . PRO A 1 215 ? -13.646 -10.685 13.111 1.00 98.06 215 PRO A N 1
ATOM 1699 C CA . PRO A 1 215 ? -12.933 -9.472 13.527 1.00 98.06 215 PRO A CA 1
ATOM 1700 C C . PRO A 1 215 ? -13.804 -8.530 14.370 1.00 98.06 215 PRO A C 1
ATOM 1702 O O . PRO A 1 215 ? -15.029 -8.513 14.246 1.00 98.06 215 PRO A O 1
ATOM 1705 N N . GLU A 1 216 ? -13.149 -7.731 15.208 1.00 98.38 216 GLU A N 1
ATOM 1706 C CA . GLU A 1 216 ? -13.768 -6.739 16.096 1.00 98.38 216 GLU A CA 1
ATOM 1707 C C . GLU A 1 216 ? -13.845 -5.342 15.450 1.00 98.38 216 GLU A C 1
ATOM 1709 O O . GLU A 1 216 ? -14.714 -4.547 15.803 1.00 98.38 216 GLU A O 1
ATOM 1714 N N . GLU A 1 217 ? -12.941 -5.024 14.517 1.00 98.62 217 GLU A N 1
ATOM 1715 C CA . GLU A 1 217 ? -12.808 -3.694 13.896 1.00 98.62 217 GLU A CA 1
ATOM 1716 C C . GLU A 1 217 ? -13.309 -3.658 12.445 1.00 98.62 217 GLU A C 1
ATOM 1718 O O . GLU A 1 217 ? -13.487 -2.578 11.877 1.00 98.62 217 GLU A O 1
ATOM 1723 N N . VAL A 1 218 ? -13.527 -4.829 11.838 1.00 98.75 218 VAL A N 1
ATOM 1724 C CA . VAL A 1 218 ? -13.969 -4.982 10.447 1.00 98.75 218 VAL A CA 1
ATOM 1725 C C . VAL A 1 218 ? -15.343 -5.629 10.395 1.00 98.75 218 VAL A C 1
ATOM 1727 O O . VAL A 1 218 ? -15.596 -6.656 11.019 1.00 98.75 218 VAL A O 1
ATOM 1730 N N . GLU A 1 219 ? -16.248 -5.054 9.610 1.00 98.25 219 GLU A N 1
ATOM 1731 C CA . GLU A 1 219 ? -17.569 -5.641 9.411 1.00 98.25 219 GLU A CA 1
ATOM 1732 C C . GLU A 1 219 ? -17.497 -6.967 8.647 1.00 98.25 219 GLU A C 1
ATOM 1734 O O . GLU A 1 219 ? -16.890 -7.068 7.580 1.00 98.25 219 GLU A O 1
ATOM 1739 N N . TRP A 1 220 ? -18.177 -7.985 9.177 1.00 98.31 220 TRP A N 1
ATOM 1740 C CA . TRP A 1 220 ? -18.244 -9.309 8.571 1.00 98.31 220 TRP A CA 1
ATOM 1741 C C . TRP A 1 220 ? -19.547 -9.522 7.801 1.00 98.31 220 TRP A C 1
ATOM 1743 O O . TRP A 1 220 ? -20.641 -9.354 8.344 1.00 98.31 220 TRP A O 1
ATOM 1753 N N . LYS A 1 221 ? -19.428 -10.027 6.571 1.00 95.69 221 LYS A N 1
ATOM 1754 C CA . LYS A 1 221 ? -20.536 -10.603 5.798 1.00 95.69 221 LYS A CA 1
ATOM 1755 C C . LYS A 1 221 ? -20.248 -12.069 5.493 1.00 95.69 221 LYS A C 1
ATOM 1757 O O . LYS A 1 221 ? -19.144 -12.407 5.066 1.00 95.69 221 LYS A O 1
ATOM 1762 N N . ASP A 1 222 ? -21.233 -12.947 5.691 1.00 95.25 222 ASP A N 1
ATOM 1763 C CA . ASP A 1 222 ? -21.051 -14.390 5.462 1.00 95.25 222 ASP A CA 1
ATOM 1764 C C . ASP A 1 222 ? -20.717 -14.695 3.995 1.00 95.25 222 ASP A C 1
ATOM 1766 O O . ASP A 1 222 ? -19.855 -15.524 3.713 1.00 95.25 222 ASP A O 1
ATOM 1770 N N . ASN A 1 223 ? -21.304 -13.944 3.063 1.00 95.62 223 ASN A N 1
ATOM 1771 C CA . ASN A 1 223 ? -20.900 -13.920 1.664 1.00 95.62 223 ASN A CA 1
ATOM 1772 C C . ASN A 1 223 ? -20.054 -12.667 1.411 1.00 95.62 223 ASN A C 1
ATOM 1774 O O . ASN A 1 223 ? -20.583 -11.554 1.404 1.00 95.62 223 ASN A O 1
ATOM 1778 N N . GLY A 1 224 ? -18.743 -12.860 1.244 1.00 95.56 224 GLY A N 1
ATOM 1779 C CA . GLY A 1 224 ? -17.824 -11.785 0.874 1.00 95.56 224 GLY A CA 1
ATOM 1780 C C . GLY A 1 224 ? -18.137 -11.205 -0.508 1.00 95.56 224 GLY A C 1
ATOM 1781 O O . GLY A 1 224 ? -18.826 -11.828 -1.315 1.00 95.56 224 GLY A O 1
ATOM 1782 N N . LEU A 1 225 ? -17.640 -9.996 -0.764 1.00 98.00 225 LEU A N 1
ATOM 1783 C CA . LEU A 1 225 ? -17.781 -9.345 -2.067 1.00 98.00 225 LEU A CA 1
ATOM 1784 C C . LEU A 1 225 ? -16.732 -9.896 -3.043 1.00 98.00 225 LEU A C 1
ATOM 1786 O O . LEU A 1 225 ? -15.539 -9.685 -2.821 1.00 98.00 225 LEU A O 1
ATOM 1790 N N . ASP A 1 226 ? -17.183 -10.553 -4.108 1.00 98.12 226 ASP A N 1
ATOM 1791 C CA . ASP A 1 226 ? -16.341 -11.065 -5.197 1.00 98.12 226 ASP A CA 1
ATOM 1792 C C . ASP A 1 226 ? -16.245 -10.040 -6.345 1.00 98.12 226 ASP A C 1
ATOM 1794 O O . ASP A 1 226 ? -17.061 -9.119 -6.414 1.00 98.12 226 ASP A O 1
ATOM 1798 N N . GLY A 1 227 ? -15.257 -10.186 -7.239 1.00 98.56 227 GLY A N 1
ATOM 1799 C CA . GLY A 1 227 ? -15.145 -9.354 -8.450 1.00 98.56 227 GLY A CA 1
ATOM 1800 C C . GLY A 1 227 ? -15.065 -7.849 -8.189 1.00 98.56 227 GLY A C 1
ATOM 1801 O O . GLY A 1 227 ? -15.797 -7.074 -8.793 1.00 98.56 227 GLY A O 1
ATOM 1802 N N . LYS A 1 228 ? -14.220 -7.431 -7.240 1.00 98.81 228 LYS A N 1
ATOM 1803 C CA . LYS A 1 228 ? -14.109 -6.022 -6.825 1.00 98.81 228 LYS A CA 1
ATOM 1804 C C . LYS A 1 228 ? -13.556 -5.090 -7.910 1.00 98.81 228 LYS A C 1
ATOM 1806 O O . LYS A 1 228 ? -13.873 -3.904 -7.892 1.00 98.81 228 LYS A O 1
ATOM 1811 N N . LEU A 1 229 ? -12.683 -5.577 -8.792 1.00 98.88 229 LEU A N 1
ATOM 1812 C CA . LEU A 1 229 ? -12.093 -4.753 -9.845 1.00 98.88 229 LEU A CA 1
ATOM 1813 C C . LEU A 1 229 ? -13.068 -4.650 -11.020 1.00 98.88 229 LEU A C 1
ATOM 1815 O O . LEU A 1 229 ? -13.414 -5.654 -11.627 1.00 98.88 229 LEU A O 1
ATOM 1819 N N . ASP A 1 230 ? -13.460 -3.424 -11.356 1.00 98.88 230 ASP A N 1
ATOM 1820 C CA . ASP A 1 230 ? -14.263 -3.123 -12.544 1.00 98.88 230 ASP A CA 1
ATOM 1821 C C . ASP A 1 230 ? -13.404 -3.080 -13.821 1.00 98.88 230 ASP A C 1
ATOM 1823 O O . ASP A 1 230 ? -13.935 -3.207 -14.921 1.00 98.88 230 ASP A O 1
ATOM 1827 N N . LEU A 1 231 ? -12.097 -2.803 -13.689 1.00 98.94 231 LEU A N 1
ATOM 1828 C CA . LEU A 1 231 ? -11.165 -2.733 -14.815 1.00 98.94 231 LEU A CA 1
ATOM 1829 C C . LEU A 1 231 ? -9.732 -3.085 -14.395 1.00 98.94 231 LEU A C 1
ATOM 1831 O O . LEU A 1 231 ? -9.146 -2.427 -13.524 1.00 98.94 231 LEU A O 1
ATOM 1835 N N . VAL A 1 232 ? -9.145 -4.060 -15.081 1.00 98.94 232 VAL A N 1
ATOM 1836 C CA . VAL A 1 232 ? -7.739 -4.455 -14.982 1.00 98.94 232 VAL A CA 1
ATOM 1837 C C . VAL A 1 232 ? -7.032 -4.146 -16.299 1.00 98.94 232 VAL A C 1
ATOM 1839 O O . VAL A 1 232 ? -7.290 -4.761 -17.333 1.00 98.94 232 VAL A O 1
ATOM 1842 N N . VAL A 1 233 ? -6.102 -3.191 -16.258 1.00 98.94 233 VAL A N 1
ATOM 1843 C CA . VAL A 1 233 ? -5.288 -2.797 -17.417 1.00 98.94 233 VAL A CA 1
ATOM 1844 C C . VAL A 1 233 ? -3.857 -3.252 -17.188 1.00 98.94 233 VAL A C 1
ATOM 1846 O O . VAL A 1 233 ? -3.251 -2.904 -16.174 1.00 98.94 233 VAL A O 1
ATOM 1849 N N . THR A 1 234 ? -3.294 -4.022 -18.119 1.00 98.94 234 THR A N 1
ATOM 1850 C CA . THR A 1 234 ? -1.902 -4.484 -18.037 1.00 98.94 234 THR A CA 1
ATOM 1851 C C . THR A 1 234 ? -1.060 -4.009 -19.210 1.00 98.94 234 THR A C 1
ATOM 1853 O O . THR A 1 234 ? -1.455 -4.172 -20.359 1.00 98.94 234 THR A O 1
ATOM 1856 N N . LEU A 1 235 ? 0.116 -3.450 -18.919 1.00 98.88 235 LEU A N 1
ATOM 1857 C CA . LEU A 1 235 ? 1.126 -3.079 -19.911 1.00 98.88 235 LEU A CA 1
ATOM 1858 C C . LEU A 1 235 ? 2.249 -4.119 -19.874 1.00 98.88 235 LEU A C 1
ATOM 1860 O O . LEU A 1 235 ? 2.925 -4.265 -18.849 1.00 98.88 235 LEU A O 1
ATOM 1864 N N . ASP A 1 236 ? 2.456 -4.833 -20.977 1.00 98.81 236 ASP A N 1
ATOM 1865 C CA . ASP A 1 236 ? 3.503 -5.855 -21.085 1.00 98.81 236 ASP A CA 1
ATOM 1866 C C . ASP A 1 236 ? 3.940 -6.021 -22.551 1.00 98.81 236 ASP A C 1
ATOM 1868 O O . ASP A 1 236 ? 3.173 -5.763 -23.479 1.00 98.81 236 ASP A O 1
ATOM 1872 N N . PHE A 1 237 ? 5.200 -6.402 -22.764 1.00 98.44 237 PHE A N 1
ATOM 1873 C CA . PHE A 1 237 ? 5.760 -6.680 -24.095 1.00 98.44 237 PHE A CA 1
ATOM 1874 C C . PHE A 1 237 ? 5.628 -8.165 -24.458 1.00 98.44 237 PHE A C 1
ATOM 1876 O O . PHE A 1 237 ? 5.961 -8.587 -25.564 1.00 98.44 237 PHE A O 1
ATOM 1883 N N . ARG A 1 238 ? 5.150 -8.984 -23.516 1.00 98.50 238 ARG A N 1
ATOM 1884 C CA . ARG A 1 238 ? 4.780 -10.384 -23.719 1.00 98.50 238 ARG A CA 1
ATOM 1885 C C . ARG A 1 238 ? 3.435 -10.653 -23.058 1.00 98.50 238 ARG A C 1
ATOM 1887 O O . ARG A 1 238 ? 3.120 -10.072 -22.027 1.00 98.50 238 ARG A O 1
ATOM 1894 N N . LEU A 1 239 ? 2.671 -11.601 -23.592 1.00 98.69 239 LEU A N 1
ATOM 1895 C CA . LEU A 1 239 ? 1.409 -12.013 -22.980 1.00 98.69 239 LEU A CA 1
ATOM 1896 C C . LEU A 1 239 ? 1.694 -12.861 -21.727 1.00 98.69 239 LEU A C 1
ATOM 1898 O O . LEU A 1 239 ? 1.853 -14.079 -21.795 1.00 98.69 239 LEU A O 1
ATOM 1902 N N . SER A 1 240 ? 1.859 -12.195 -20.583 1.00 98.81 240 SER A N 1
ATOM 1903 C CA . SER A 1 240 ? 2.091 -12.834 -19.287 1.00 98.81 240 SER A CA 1
ATOM 1904 C C . SER A 1 240 ? 0.798 -13.411 -18.697 1.00 98.81 240 SER A C 1
ATOM 1906 O O . SER A 1 240 ? -0.296 -13.161 -19.198 1.00 98.81 240 SER A O 1
ATOM 1908 N N . SER A 1 241 ? 0.902 -14.176 -17.604 1.00 98.69 241 SER A N 1
ATOM 1909 C CA . SER A 1 241 ? -0.280 -14.665 -16.878 1.00 98.69 241 SER A CA 1
ATOM 1910 C C . SER A 1 241 ? -1.194 -13.518 -16.457 1.00 98.69 241 SER A C 1
ATOM 1912 O O . SER A 1 241 ? -2.402 -13.646 -16.563 1.00 98.69 241 SER A O 1
ATOM 1914 N N . THR A 1 242 ? -0.632 -12.383 -16.031 1.00 98.88 242 THR A N 1
ATOM 1915 C CA . THR A 1 242 ? -1.443 -11.209 -15.688 1.00 98.88 242 THR A CA 1
ATOM 1916 C C . THR A 1 242 ? -2.190 -10.682 -16.907 1.00 98.88 242 THR A C 1
ATOM 1918 O O . THR A 1 242 ? -3.393 -10.504 -16.811 1.00 98.88 242 THR A O 1
ATOM 1921 N N . CYS A 1 243 ? -1.533 -10.535 -18.064 1.00 98.81 243 CYS A N 1
ATOM 1922 C CA . CYS A 1 243 ? -2.215 -10.143 -19.302 1.00 98.81 243 CYS A CA 1
ATOM 1923 C C . CYS A 1 243 ? -3.388 -11.065 -19.648 1.00 98.81 243 CYS A C 1
ATOM 1925 O O . CYS A 1 243 ? -4.424 -10.583 -20.086 1.00 98.81 243 CYS A O 1
ATOM 1927 N N . LEU A 1 244 ? -3.227 -12.376 -19.445 1.00 98.81 244 LEU A N 1
ATOM 1928 C CA . LEU A 1 244 ? -4.260 -13.367 -19.754 1.00 98.81 244 LEU A CA 1
ATOM 1929 C C . LEU A 1 244 ? -5.534 -13.198 -18.906 1.00 98.81 244 LEU A C 1
ATOM 1931 O O . LEU A 1 244 ? -6.605 -13.610 -19.339 1.00 98.81 244 LEU A O 1
ATOM 1935 N N . TYR A 1 245 ? -5.412 -12.601 -17.720 1.00 98.75 245 TYR A N 1
ATOM 1936 C CA . TYR A 1 245 ? -6.515 -12.339 -16.792 1.00 98.75 245 TYR A CA 1
ATOM 1937 C C . TYR A 1 245 ? -6.989 -10.874 -16.802 1.00 98.75 245 TYR A C 1
ATOM 1939 O O . TYR A 1 245 ? -7.857 -10.516 -16.009 1.00 98.75 245 TYR A O 1
ATOM 1947 N N . SER A 1 246 ? -6.415 -10.022 -17.654 1.00 98.81 246 SER A N 1
ATOM 1948 C CA . SER A 1 246 ? -6.736 -8.592 -17.711 1.00 98.81 246 SER A CA 1
ATOM 1949 C C . SER A 1 246 ? -7.795 -8.286 -18.763 1.00 98.81 246 SER A C 1
ATOM 1951 O O . SER A 1 246 ? -7.843 -8.928 -19.810 1.00 98.81 246 SER A O 1
ATOM 1953 N N . ASP A 1 247 ? -8.589 -7.243 -18.522 1.00 98.88 247 ASP A N 1
ATOM 1954 C CA . ASP A 1 247 ? -9.599 -6.768 -19.475 1.00 98.88 247 ASP A CA 1
ATOM 1955 C C . ASP A 1 247 ? -8.954 -6.083 -20.685 1.00 98.88 247 ASP A C 1
ATOM 1957 O O . ASP A 1 247 ? -9.415 -6.211 -21.819 1.00 98.88 247 ASP A O 1
ATOM 1961 N N . ILE A 1 248 ? -7.873 -5.334 -20.437 1.00 98.94 248 ILE A N 1
ATOM 1962 C CA . ILE A 1 248 ? -7.124 -4.602 -21.461 1.00 98.94 248 ILE A CA 1
ATOM 1963 C C . ILE A 1 248 ? -5.639 -4.930 -21.334 1.00 98.94 248 ILE A C 1
ATOM 1965 O O . ILE A 1 248 ? -5.039 -4.790 -20.264 1.00 98.94 248 ILE A O 1
ATOM 1969 N N . VAL A 1 249 ? -5.031 -5.293 -22.462 1.00 98.88 249 VAL A N 1
ATOM 1970 C CA . VAL A 1 249 ? -3.582 -5.453 -22.601 1.00 98.88 249 VAL A CA 1
ATOM 1971 C C . VAL A 1 249 ? -3.058 -4.375 -23.540 1.00 98.88 249 VAL A C 1
ATOM 1973 O O . VAL A 1 249 ? -3.516 -4.257 -24.674 1.00 98.88 249 VAL A O 1
ATOM 1976 N N . LEU A 1 250 ? -2.100 -3.585 -23.062 1.00 98.88 250 LEU A N 1
ATOM 1977 C CA . LEU A 1 250 ? -1.440 -2.533 -23.828 1.00 98.88 250 LEU A CA 1
ATOM 1978 C C . LEU A 1 250 ? -0.008 -2.977 -24.174 1.00 98.88 250 LEU A C 1
ATOM 1980 O O . LEU A 1 250 ? 0.746 -3.331 -23.262 1.00 98.88 250 LEU A O 1
ATOM 1984 N N . PRO A 1 251 ? 0.390 -2.963 -25.458 1.00 98.75 251 PRO A N 1
ATOM 1985 C CA . PRO A 1 251 ? 1.725 -3.387 -25.860 1.00 98.75 251 PRO A CA 1
ATOM 1986 C C . PRO A 1 251 ? 2.762 -2.343 -25.426 1.00 98.75 251 PRO A C 1
ATOM 1988 O O . PRO A 1 251 ? 2.813 -1.243 -25.978 1.00 98.75 251 PRO A O 1
ATOM 1991 N N . THR A 1 252 ? 3.598 -2.675 -24.439 1.00 98.81 252 THR A N 1
ATOM 1992 C CA . THR A 1 252 ? 4.724 -1.803 -24.054 1.00 98.81 252 THR A CA 1
ATOM 1993 C C . THR A 1 252 ? 5.983 -2.148 -24.846 1.00 98.81 252 THR A C 1
ATOM 1995 O O . THR A 1 252 ? 6.164 -3.289 -25.267 1.00 98.81 252 THR A O 1
ATOM 1998 N N . ALA A 1 253 ? 6.858 -1.169 -25.049 1.00 98.75 253 ALA A N 1
ATOM 1999 C CA . ALA A 1 253 ? 8.153 -1.349 -25.694 1.00 98.75 253 ALA A CA 1
ATOM 2000 C C . ALA A 1 253 ? 9.085 -2.220 -24.831 1.00 98.75 253 ALA A C 1
ATOM 2002 O O . ALA A 1 253 ? 9.101 -2.113 -23.590 1.00 98.75 253 ALA A O 1
ATOM 2003 N N . THR A 1 254 ? 9.905 -3.051 -25.481 1.00 98.75 254 THR A N 1
ATOM 2004 C CA . THR A 1 254 ? 10.951 -3.812 -24.789 1.00 98.75 254 THR A CA 1
ATOM 2005 C C . THR A 1 254 ? 12.041 -2.882 -24.246 1.00 98.75 254 THR A C 1
ATOM 2007 O O . THR A 1 254 ? 12.046 -1.669 -24.460 1.00 98.75 254 THR A O 1
ATOM 2010 N N . TRP A 1 255 ? 13.003 -3.438 -23.510 1.00 98.31 255 TRP A N 1
ATOM 2011 C CA . TRP A 1 255 ? 14.113 -2.657 -22.953 1.00 98.31 255 TRP A CA 1
ATOM 2012 C C . TRP A 1 255 ? 15.076 -2.094 -24.008 1.00 98.31 255 TRP A C 1
ATOM 2014 O O . TRP A 1 255 ? 15.847 -1.200 -23.681 1.00 98.31 255 TRP A O 1
ATOM 2024 N N . TYR A 1 256 ? 15.050 -2.610 -25.241 1.00 98.44 256 TYR A N 1
ATOM 2025 C CA . TYR A 1 256 ? 15.906 -2.162 -26.349 1.00 98.44 256 TYR A CA 1
ATOM 2026 C C . TYR A 1 256 ? 15.210 -1.177 -27.292 1.00 98.44 256 TYR A C 1
ATOM 2028 O O . TYR A 1 256 ? 15.754 -0.841 -28.337 1.00 98.44 256 TYR A O 1
ATOM 2036 N N . GLU A 1 257 ? 14.014 -0.716 -26.936 1.00 98.69 257 GLU A N 1
ATOM 2037 C CA . GLU A 1 257 ? 13.163 0.134 -27.776 1.00 98.69 257 GLU A CA 1
ATOM 2038 C C . GLU A 1 257 ? 12.710 1.396 -27.019 1.00 98.69 257 GLU A C 1
ATOM 2040 O O . GLU A 1 257 ? 11.751 2.059 -27.405 1.00 98.69 257 GLU A O 1
ATOM 2045 N N . LYS A 1 258 ? 13.355 1.723 -25.892 1.00 98.56 258 LYS A N 1
ATOM 2046 C CA . LYS A 1 258 ? 13.023 2.907 -25.091 1.00 98.56 258 LYS A CA 1
ATOM 2047 C C . LYS A 1 258 ? 14.218 3.454 -24.328 1.00 98.56 258 LYS A C 1
ATOM 2049 O O . LYS A 1 258 ? 15.128 2.709 -23.966 1.00 98.56 258 LYS A O 1
ATOM 2054 N N . ASP A 1 259 ? 14.137 4.741 -24.022 1.00 98.69 259 ASP A N 1
ATOM 2055 C CA . ASP A 1 259 ? 15.093 5.431 -23.167 1.00 98.69 259 ASP A CA 1
ATOM 2056 C C . ASP A 1 259 ? 14.625 5.399 -21.707 1.00 98.69 259 ASP A C 1
ATOM 2058 O O . ASP A 1 259 ? 13.471 5.700 -21.400 1.00 98.69 259 ASP A O 1
ATOM 2062 N N . ASP A 1 260 ? 15.523 5.006 -20.806 1.00 98.56 260 ASP A N 1
ATOM 2063 C CA . ASP A 1 260 ? 15.307 4.990 -19.353 1.00 98.56 260 ASP A CA 1
ATOM 2064 C C . ASP A 1 260 ? 16.672 4.949 -18.635 1.00 98.56 260 ASP A C 1
ATOM 2066 O O . ASP A 1 260 ? 17.721 4.905 -19.279 1.00 98.56 260 ASP A O 1
ATOM 2070 N N . MET A 1 261 ? 16.694 4.929 -17.302 1.00 98.44 261 MET A N 1
ATOM 2071 C CA . MET A 1 261 ? 17.908 4.778 -16.494 1.00 98.44 261 MET A CA 1
ATOM 2072 C C . MET A 1 261 ? 17.825 3.575 -15.554 1.00 98.44 261 MET A C 1
ATOM 2074 O O . MET A 1 261 ? 16.760 3.193 -15.074 1.00 98.44 261 MET A O 1
ATOM 2078 N N . ASN A 1 262 ? 18.981 2.990 -15.236 1.00 98.62 262 ASN A N 1
ATOM 2079 C CA . ASN A 1 262 ? 19.092 1.885 -14.293 1.00 98.62 262 ASN A CA 1
ATOM 2080 C C . ASN A 1 262 ? 20.254 2.090 -13.305 1.00 98.62 262 ASN A C 1
ATOM 2082 O O . ASN A 1 262 ? 21.342 2.539 -13.674 1.00 98.62 262 ASN A O 1
ATOM 2086 N N . THR A 1 263 ? 20.011 1.750 -12.037 1.00 98.50 263 THR A N 1
ATOM 2087 C CA . THR A 1 263 ? 21.012 1.710 -10.960 1.00 98.50 263 THR A CA 1
ATOM 2088 C C . THR A 1 263 ? 20.761 0.509 -10.059 1.00 98.50 263 THR A C 1
ATOM 2090 O O . THR A 1 263 ? 19.615 0.099 -9.898 1.00 98.50 263 THR A O 1
ATOM 2093 N N . SER A 1 264 ? 21.800 -0.015 -9.412 1.00 98.12 264 SER A N 1
ATOM 2094 C CA . SER A 1 264 ? 21.688 -1.160 -8.500 1.00 98.12 264 SER A CA 1
ATOM 2095 C C . SER A 1 264 ? 22.548 -0.977 -7.251 1.00 98.12 264 SER A C 1
ATOM 2097 O O . SER A 1 264 ? 23.551 -0.258 -7.278 1.00 98.12 264 SER A O 1
ATOM 2099 N N . ASP A 1 265 ? 22.192 -1.664 -6.168 1.00 97.94 265 ASP A N 1
ATOM 2100 C CA . ASP A 1 265 ? 22.996 -1.835 -4.955 1.00 97.94 265 ASP A CA 1
ATOM 2101 C C . ASP A 1 265 ? 24.425 -2.291 -5.249 1.00 97.94 265 ASP A C 1
ATOM 2103 O O . ASP A 1 265 ? 25.380 -1.787 -4.652 1.00 97.94 265 ASP A O 1
ATOM 2107 N N . MET A 1 266 ? 24.564 -3.197 -6.221 1.00 98.00 266 MET A N 1
ATOM 2108 C CA . MET A 1 266 ? 25.788 -3.956 -6.484 1.00 98.00 266 MET A CA 1
ATOM 2109 C C . MET A 1 266 ? 26.958 -3.103 -6.983 1.00 98.00 266 MET A C 1
ATOM 2111 O O . MET A 1 266 ? 28.113 -3.485 -6.805 1.00 98.00 266 MET A O 1
ATOM 2115 N N . HIS A 1 267 ? 26.686 -1.963 -7.621 1.00 98.56 267 HIS A N 1
ATOM 2116 C CA . HIS A 1 267 ? 27.715 -1.105 -8.211 1.00 98.56 267 HIS A CA 1
ATOM 2117 C C . HIS A 1 267 ? 27.300 0.371 -8.235 1.00 98.56 267 HIS A C 1
ATOM 2119 O O . HIS A 1 267 ? 26.114 0.674 -8.355 1.00 98.56 267 HIS A O 1
ATOM 2125 N N . PRO A 1 268 ? 28.253 1.320 -8.193 1.00 98.25 268 PRO A N 1
ATOM 2126 C CA . PRO A 1 268 ? 27.954 2.752 -8.135 1.00 98.25 268 PRO A CA 1
ATOM 2127 C C . PRO A 1 268 ? 27.530 3.374 -9.474 1.00 98.25 268 PRO A C 1
ATOM 2129 O O . PRO A 1 268 ? 27.213 4.558 -9.507 1.00 98.25 268 PRO A O 1
ATOM 2132 N N . PHE A 1 269 ? 27.537 2.615 -10.572 1.00 98.56 269 PHE A N 1
ATOM 2133 C CA . PHE A 1 269 ? 27.213 3.141 -11.897 1.00 98.56 269 PHE A CA 1
ATOM 2134 C C . PHE A 1 269 ? 25.714 3.406 -12.078 1.00 98.56 269 PHE A C 1
ATOM 2136 O O . PHE A 1 269 ? 24.877 2.616 -11.634 1.00 98.56 269 PHE A O 1
ATOM 2143 N N . ILE A 1 270 ? 25.418 4.497 -12.780 1.00 98.69 270 ILE A N 1
ATOM 2144 C CA . ILE A 1 270 ? 24.144 4.753 -13.450 1.00 98.69 270 ILE A CA 1
ATOM 2145 C C . ILE A 1 270 ? 24.377 4.606 -14.951 1.00 98.69 270 ILE A C 1
ATOM 2147 O O . ILE A 1 270 ? 25.368 5.117 -15.473 1.00 98.69 270 ILE A O 1
ATOM 2151 N N . HIS A 1 271 ? 23.503 3.874 -15.632 1.00 98.50 271 HIS A N 1
ATOM 2152 C CA . HIS A 1 271 ? 23.598 3.664 -17.074 1.00 98.50 271 HIS A CA 1
ATOM 2153 C C . HIS A 1 271 ? 22.201 3.611 -17.706 1.00 98.50 271 HIS A C 1
ATOM 2155 O O . HIS A 1 271 ? 21.228 3.297 -17.011 1.00 98.50 271 HIS A O 1
ATOM 2161 N N . PRO A 1 272 ? 22.081 3.940 -19.000 1.00 98.62 272 PRO A N 1
ATOM 2162 C CA . PRO A 1 272 ? 20.786 4.035 -19.650 1.00 98.62 272 PRO A CA 1
ATOM 2163 C C . PRO A 1 272 ? 20.273 2.675 -20.148 1.00 98.62 272 PRO A C 1
ATOM 2165 O O . PRO A 1 272 ? 21.035 1.718 -20.316 1.00 98.62 272 PRO A O 1
ATOM 2168 N N . LEU A 1 273 ? 18.970 2.627 -20.408 1.00 98.75 273 LEU A N 1
ATOM 2169 C CA . LEU A 1 273 ? 18.387 1.872 -21.516 1.00 98.75 273 LEU A CA 1
ATOM 2170 C C . LEU A 1 273 ? 18.325 2.826 -22.718 1.00 98.75 273 LEU A C 1
ATOM 2172 O O . LEU A 1 273 ? 18.170 4.033 -22.529 1.00 98.75 273 LEU A O 1
ATOM 2176 N N . SER A 1 274 ? 18.474 2.310 -23.935 1.00 98.31 274 SER A N 1
ATOM 2177 C CA . SER A 1 274 ? 18.409 3.131 -25.148 1.00 98.31 274 SER A CA 1
ATOM 2178 C C . SER A 1 274 ? 17.650 2.406 -26.244 1.00 98.31 274 SER A C 1
ATOM 2180 O O . SER A 1 274 ? 17.809 1.192 -26.410 1.00 98.31 274 SER A O 1
ATOM 2182 N N . ALA A 1 275 ? 16.860 3.157 -27.007 1.00 98.38 275 ALA A N 1
ATOM 2183 C CA . ALA A 1 275 ? 16.177 2.631 -28.179 1.00 98.38 275 ALA A CA 1
ATOM 2184 C C . ALA A 1 275 ? 17.198 2.308 -29.284 1.00 98.38 275 ALA A C 1
ATOM 2186 O O . ALA A 1 275 ? 17.755 3.195 -29.928 1.00 98.38 275 ALA A O 1
ATOM 2187 N N . ALA A 1 276 ? 17.470 1.020 -29.493 1.00 98.44 276 ALA A N 1
ATOM 2188 C CA . ALA A 1 276 ? 18.273 0.538 -30.614 1.00 98.44 276 ALA A CA 1
ATOM 2189 C C . ALA A 1 276 ? 17.519 0.690 -31.945 1.00 98.44 276 ALA A C 1
ATOM 2191 O O . ALA A 1 276 ? 18.132 0.907 -32.989 1.00 98.44 276 ALA A O 1
ATOM 2192 N N . VAL A 1 277 ? 16.193 0.567 -31.883 1.00 98.44 277 VAL A N 1
ATOM 2193 C CA . VAL A 1 277 ? 15.222 0.795 -32.954 1.00 98.44 277 VAL A CA 1
ATOM 2194 C C . VAL A 1 277 ? 13.941 1.359 -32.338 1.00 98.44 277 VAL A C 1
ATOM 2196 O O . VAL A 1 277 ? 13.742 1.260 -31.124 1.00 98.44 277 VAL A O 1
ATOM 2199 N N . ASP A 1 278 ? 13.075 1.930 -33.173 1.00 98.50 278 ASP A N 1
ATOM 2200 C CA . ASP A 1 278 ? 11.730 2.317 -32.747 1.00 98.50 278 ASP A CA 1
ATOM 2201 C C . ASP A 1 278 ? 10.945 1.085 -32.252 1.00 98.50 278 ASP A C 1
ATOM 2203 O O . ASP A 1 278 ? 11.145 -0.011 -32.793 1.00 98.50 278 ASP A O 1
ATOM 2207 N N . PRO A 1 279 ? 10.040 1.239 -31.263 1.00 98.56 279 PRO A N 1
ATOM 2208 C CA . PRO A 1 279 ? 9.201 0.146 -30.787 1.00 98.56 279 PRO A CA 1
ATOM 2209 C C . PRO A 1 279 ? 8.459 -0.565 -31.921 1.00 98.56 279 PRO A C 1
ATOM 2211 O O . PRO A 1 279 ? 7.755 0.065 -32.714 1.00 98.56 279 PRO A O 1
ATOM 2214 N N . ALA A 1 280 ? 8.597 -1.889 -31.999 1.00 98.06 280 ALA A N 1
ATOM 2215 C CA . ALA A 1 280 ? 7.959 -2.666 -33.051 1.00 98.06 280 ALA A CA 1
ATOM 2216 C C . ALA A 1 280 ? 6.419 -2.605 -32.982 1.00 98.06 280 ALA A C 1
ATOM 2218 O O . ALA A 1 280 ? 5.810 -2.556 -31.906 1.00 98.06 280 ALA A O 1
ATOM 2219 N N . TRP A 1 281 ? 5.783 -2.689 -34.155 1.00 98.44 281 TRP A N 1
ATOM 2220 C CA . TRP A 1 281 ? 4.327 -2.638 -34.335 1.00 98.44 281 TRP A CA 1
ATOM 2221 C C . TRP A 1 281 ? 3.695 -1.380 -33.716 1.00 98.44 281 TRP A C 1
ATOM 2223 O O . TRP A 1 281 ? 4.075 -0.268 -34.060 1.00 98.44 281 TRP A O 1
ATOM 2233 N N . GLU A 1 282 ? 2.701 -1.551 -32.844 1.00 98.62 282 GLU A N 1
ATOM 2234 C CA . GLU A 1 282 ? 1.992 -0.467 -32.155 1.00 98.62 282 GLU A CA 1
ATOM 2235 C C . GLU A 1 282 ? 2.452 -0.318 -30.698 1.00 98.62 282 GLU A C 1
ATOM 2237 O O . GLU A 1 282 ? 1.781 0.335 -29.895 1.00 98.62 282 GLU A O 1
ATOM 2242 N N . SER A 1 283 ? 3.575 -0.949 -30.332 1.00 98.69 283 SER A N 1
ATOM 2243 C CA . SER A 1 283 ? 4.105 -0.826 -28.980 1.00 98.69 283 SER A CA 1
ATOM 2244 C C . SER A 1 283 ? 4.578 0.601 -28.700 1.00 98.69 283 SER A C 1
ATOM 2246 O O . SER A 1 283 ? 4.960 1.356 -29.594 1.00 98.69 283 SER A O 1
ATOM 2248 N N . LYS A 1 284 ? 4.504 1.007 -27.435 1.00 98.81 284 LYS A N 1
ATOM 2249 C CA . LYS A 1 284 ? 4.951 2.325 -26.967 1.00 98.81 284 LYS A CA 1
ATOM 2250 C C . LYS A 1 284 ? 5.678 2.167 -25.643 1.00 98.81 284 LYS A C 1
ATOM 2252 O O . LYS A 1 284 ? 5.398 1.236 -24.897 1.00 98.81 284 LYS A O 1
ATOM 2257 N N . SER A 1 285 ? 6.605 3.063 -25.316 1.00 98.75 285 SER A N 1
ATOM 2258 C CA . SER A 1 285 ? 7.205 3.057 -23.978 1.00 98.75 285 SER A CA 1
ATOM 2259 C C . SER A 1 285 ? 6.131 3.281 -22.905 1.00 98.75 285 SER A C 1
ATOM 2261 O O . SER A 1 285 ? 5.126 3.949 -23.154 1.00 98.75 285 SER A O 1
ATOM 2263 N N . ASP A 1 286 ? 6.356 2.766 -21.692 1.00 98.62 286 ASP A N 1
ATOM 2264 C CA . ASP A 1 286 ? 5.427 2.958 -20.567 1.00 98.62 286 ASP A CA 1
ATOM 2265 C C . ASP A 1 286 ? 5.117 4.452 -20.342 1.00 98.62 286 ASP A C 1
ATOM 2267 O O . ASP A 1 286 ? 3.976 4.826 -20.069 1.00 98.62 286 ASP A O 1
ATOM 2271 N N . TRP A 1 287 ? 6.131 5.306 -20.523 1.00 98.06 287 TRP A N 1
ATOM 2272 C CA . TRP A 1 287 ? 6.014 6.761 -20.450 1.00 98.06 287 TRP A CA 1
ATOM 2273 C C . TRP A 1 287 ? 5.014 7.322 -21.469 1.00 98.06 287 TRP A C 1
ATOM 2275 O O . TRP A 1 287 ? 4.074 8.017 -21.087 1.00 98.06 287 TRP A O 1
ATOM 2285 N N . GLU A 1 288 ? 5.164 6.989 -22.755 1.00 98.06 288 GLU A N 1
ATOM 2286 C CA . GLU A 1 288 ? 4.258 7.484 -23.799 1.00 98.06 288 GLU A CA 1
ATOM 2287 C C . GLU A 1 288 ? 2.847 6.885 -23.677 1.00 98.06 288 GLU A C 1
ATOM 2289 O O . GLU A 1 288 ? 1.867 7.557 -24.005 1.00 98.06 288 GLU A O 1
ATOM 2294 N N . ILE A 1 289 ? 2.710 5.661 -23.149 1.00 98.50 289 ILE A N 1
ATOM 2295 C CA . ILE A 1 289 ? 1.396 5.076 -22.840 1.00 98.50 289 ILE A CA 1
ATOM 2296 C C . ILE A 1 289 ? 0.685 5.901 -21.762 1.00 98.50 289 ILE A C 1
ATOM 2298 O O . ILE A 1 289 ? -0.442 6.347 -21.984 1.00 98.50 289 ILE A O 1
ATOM 2302 N N . TYR A 1 290 ? 1.327 6.149 -20.615 1.00 97.88 290 TYR A N 1
ATOM 2303 C CA . TYR A 1 290 ? 0.704 6.925 -19.537 1.00 97.88 290 TYR A CA 1
ATOM 2304 C C . TYR A 1 290 ? 0.452 8.381 -19.915 1.00 97.88 290 TYR A C 1
ATOM 2306 O O . TYR A 1 290 ? -0.565 8.945 -19.517 1.00 97.88 290 TYR A O 1
ATOM 2314 N N . LYS A 1 291 ? 1.320 8.972 -20.732 1.00 96.50 291 LYS A N 1
ATOM 2315 C CA . LYS A 1 291 ? 1.112 10.299 -21.314 1.00 96.50 291 LYS A CA 1
ATOM 2316 C C . LYS A 1 291 ? -0.134 10.349 -22.200 1.00 96.50 291 LYS A C 1
ATOM 2318 O O . LYS A 1 291 ? -0.956 11.242 -22.021 1.00 96.50 291 LYS A O 1
ATOM 2323 N N . GLY A 1 292 ? -0.329 9.360 -23.076 1.00 97.06 292 GLY A N 1
ATOM 2324 C CA . GLY A 1 292 ? -1.543 9.255 -23.892 1.00 97.06 292 GLY A CA 1
ATOM 2325 C C . GLY A 1 292 ? -2.808 9.025 -23.057 1.00 97.06 292 GLY A C 1
ATOM 2326 O O . GLY A 1 292 ? -3.853 9.613 -23.334 1.00 97.06 292 GLY A O 1
ATOM 2327 N N . ILE A 1 293 ? -2.718 8.225 -21.987 1.00 97.44 293 ILE A N 1
ATOM 2328 C CA . ILE A 1 293 ? -3.822 8.050 -21.028 1.00 97.44 293 ILE A CA 1
ATOM 2329 C C . ILE A 1 293 ? -4.144 9.373 -20.331 1.00 97.44 293 ILE A C 1
ATOM 2331 O O . ILE A 1 293 ? -5.314 9.733 -20.234 1.00 97.44 293 ILE A O 1
ATOM 2335 N N . ALA A 1 294 ? -3.134 10.107 -19.862 1.00 96.56 294 ALA A N 1
ATOM 2336 C CA . ALA A 1 294 ? -3.321 11.393 -19.200 1.00 96.56 294 ALA A CA 1
ATOM 2337 C C . ALA A 1 294 ? -3.935 12.439 -20.138 1.00 96.56 294 ALA A C 1
ATOM 2339 O O . ALA A 1 294 ? -4.828 13.172 -19.722 1.00 96.56 294 ALA A O 1
ATOM 2340 N N . GLU A 1 295 ? -3.519 12.468 -21.407 1.00 96.38 295 GLU A N 1
ATOM 2341 C CA . GLU A 1 295 ? -4.104 13.340 -22.429 1.00 96.38 295 GLU A CA 1
ATOM 2342 C C . GLU A 1 295 ? -5.590 13.036 -22.603 1.00 96.38 295 GLU A C 1
ATOM 2344 O O . GLU A 1 295 ? -6.431 13.932 -22.482 1.00 96.38 295 GLU A O 1
ATOM 2349 N N . LYS A 1 296 ? -5.935 11.754 -22.786 1.00 97.75 296 LYS A N 1
ATOM 2350 C CA . LYS A 1 296 ? -7.334 11.370 -22.965 1.00 97.75 296 LYS A CA 1
ATOM 2351 C C . LYS A 1 296 ? -8.165 11.576 -21.701 1.00 97.75 296 LYS A C 1
ATOM 2353 O O . LYS A 1 296 ? -9.319 11.985 -21.791 1.00 97.75 296 LYS A O 1
ATOM 2358 N N . PHE A 1 297 ? -7.591 11.338 -20.525 1.00 97.62 297 PHE A N 1
ATOM 2359 C CA . PHE A 1 297 ? -8.245 11.605 -19.249 1.00 97.62 297 PHE A CA 1
ATOM 2360 C C . PHE A 1 297 ? -8.544 13.099 -19.068 1.00 97.62 297 PHE A C 1
ATOM 2362 O O . PHE A 1 297 ? -9.662 13.440 -18.688 1.00 97.62 297 PHE A O 1
ATOM 2369 N N . SER A 1 298 ? -7.592 13.986 -19.381 1.00 96.12 298 SER A N 1
ATOM 2370 C CA . SER A 1 298 ? -7.784 15.441 -19.318 1.00 96.12 298 SER A CA 1
ATOM 2371 C C . SER A 1 298 ? -8.897 15.936 -20.245 1.00 96.12 298 SER A C 1
ATOM 2373 O O . SER A 1 298 ? -9.577 16.899 -19.904 1.00 96.12 298 SER A O 1
ATOM 2375 N N . GLU A 1 299 ? -9.117 15.280 -21.387 1.00 97.19 299 GLU A N 1
ATOM 2376 C CA . GLU A 1 299 ? -10.252 15.566 -22.273 1.00 97.19 299 GLU A CA 1
ATOM 2377 C C . GLU A 1 299 ? -11.578 15.048 -21.688 1.00 97.19 299 GLU A C 1
ATOM 2379 O O . GLU A 1 299 ? -12.554 15.789 -21.589 1.00 97.19 299 GLU A O 1
ATOM 2384 N N . VAL A 1 300 ? -11.617 13.774 -21.283 1.00 98.12 300 VAL A N 1
ATOM 2385 C CA . VAL A 1 300 ? -12.855 13.076 -20.887 1.00 98.12 300 VAL A CA 1
ATOM 2386 C C . VAL A 1 300 ? -13.365 13.514 -19.510 1.00 98.12 300 VAL A C 1
ATOM 2388 O O . VAL A 1 300 ? -14.557 13.399 -19.231 1.00 98.12 300 VAL A O 1
ATOM 2391 N N . CYS A 1 301 ? -12.502 14.033 -18.635 1.00 97.88 301 CYS A N 1
ATOM 2392 C CA . CYS A 1 301 ? -12.913 14.470 -17.301 1.00 97.88 301 CYS A CA 1
ATOM 2393 C C . CYS A 1 301 ? -13.712 15.787 -17.306 1.00 97.88 301 CYS A C 1
ATOM 2395 O O . CYS A 1 301 ? -14.404 16.081 -16.328 1.00 97.88 301 CYS A O 1
ATOM 2397 N N . VAL A 1 302 ? -13.661 16.569 -18.391 1.00 97.44 302 VAL A N 1
ATOM 2398 C CA . VAL A 1 302 ? -14.335 17.871 -18.490 1.00 97.44 302 VAL A CA 1
ATOM 2399 C C . VAL A 1 302 ? -15.851 17.706 -18.363 1.00 97.44 302 VAL A C 1
ATOM 2401 O O . VAL A 1 302 ? -16.479 16.935 -19.080 1.00 97.44 302 VAL A O 1
ATOM 2404 N N . GLY A 1 303 ? -16.449 18.456 -17.435 1.00 97.62 303 GLY A N 1
ATOM 2405 C CA . GLY A 1 303 ? -17.872 18.348 -17.088 1.00 97.62 303 GLY A CA 1
ATOM 2406 C C . GLY A 1 303 ? -18.170 17.342 -15.970 1.00 97.62 303 GLY A C 1
ATOM 2407 O O . GLY A 1 303 ? -19.272 17.364 -15.426 1.00 97.62 303 GLY A O 1
ATOM 2408 N N . HIS A 1 304 ? -17.190 16.525 -15.574 1.00 98.25 304 HIS A N 1
ATOM 2409 C CA . HIS A 1 304 ? -17.306 15.556 -14.480 1.00 98.25 304 HIS A CA 1
ATOM 2410 C C . HIS A 1 304 ? -16.389 15.879 -13.293 1.00 98.25 304 HIS A C 1
ATOM 2412 O O . HIS A 1 304 ? -16.815 15.760 -12.143 1.00 98.25 304 HIS A O 1
ATOM 2418 N N . LEU A 1 305 ? -15.147 16.286 -13.567 1.00 98.12 305 LEU A N 1
ATOM 2419 C CA . LEU A 1 305 ? -14.137 16.677 -12.583 1.00 98.12 305 LEU A CA 1
ATOM 2420 C C . LEU A 1 305 ? -13.463 17.975 -13.035 1.00 98.12 305 LEU A C 1
ATOM 2422 O O . LEU A 1 305 ? -13.033 18.096 -14.182 1.00 98.12 305 LEU A O 1
ATOM 2426 N N . GLY A 1 306 ? -13.384 18.952 -12.134 1.00 97.25 306 GLY A N 1
ATOM 2427 C CA . GLY A 1 306 ? -12.791 20.259 -12.397 1.00 97.25 306 GLY A CA 1
ATOM 2428 C C . GLY A 1 306 ? -11.558 20.515 -11.540 1.00 97.25 306 GLY A C 1
ATOM 2429 O O . GLY A 1 306 ? -10.616 19.722 -11.508 1.00 97.25 306 GLY A O 1
ATOM 2430 N N . LYS A 1 307 ? -11.576 21.660 -10.854 1.00 97.00 307 LYS A N 1
ATOM 2431 C CA . LYS A 1 307 ? -10.633 21.976 -9.782 1.00 97.00 307 LYS A CA 1
ATOM 2432 C C . LYS A 1 307 ? -11.258 21.539 -8.468 1.00 97.00 307 LYS A C 1
ATOM 2434 O O . LYS A 1 307 ? -12.234 22.145 -8.036 1.00 97.00 307 LYS A O 1
ATOM 2439 N N . GLU A 1 308 ? -10.727 20.477 -7.888 1.00 98.00 308 GLU A N 1
ATOM 2440 C CA . GLU A 1 308 ? -11.308 19.817 -6.722 1.00 98.00 308 GLU A CA 1
ATOM 2441 C C . GLU A 1 308 ? -10.362 19.914 -5.521 1.00 98.00 308 GLU A C 1
ATOM 2443 O O . GLU A 1 308 ? -9.144 19.790 -5.670 1.00 98.00 308 GLU A O 1
ATOM 2448 N N . THR A 1 309 ? -10.932 20.047 -4.324 1.00 98.56 309 THR A N 1
ATOM 2449 C CA . THR A 1 309 ? -10.196 19.937 -3.061 1.00 98.56 309 THR A CA 1
ATOM 2450 C C . THR A 1 309 ? -10.322 18.509 -2.531 1.00 98.56 309 THR A C 1
ATOM 2452 O O . THR A 1 309 ? -11.396 18.081 -2.109 1.00 98.56 309 THR A O 1
ATOM 2455 N N . ASP A 1 310 ? -9.219 17.769 -2.537 1.00 98.75 310 ASP A N 1
ATOM 2456 C CA . ASP A 1 310 ? -9.146 16.377 -2.097 1.00 98.75 310 ASP A CA 1
ATOM 2457 C C . ASP A 1 310 ? -8.634 16.271 -0.659 1.00 98.75 310 ASP A C 1
ATOM 2459 O O . ASP A 1 310 ? -7.574 16.805 -0.343 1.00 98.75 310 ASP A O 1
ATOM 2463 N N . VAL A 1 311 ? -9.337 15.553 0.218 1.00 98.81 311 VAL A N 1
ATOM 2464 C CA . VAL A 1 311 ? -8.854 15.285 1.582 1.00 98.81 311 VAL A CA 1
ATOM 2465 C C . VAL A 1 311 ? -8.039 13.990 1.605 1.00 98.81 311 VAL A C 1
ATOM 2467 O O . VAL A 1 311 ? -8.563 12.887 1.441 1.00 98.81 311 VAL A O 1
ATOM 2470 N N . VAL A 1 312 ? -6.730 14.119 1.823 1.00 98.94 312 VAL A N 1
ATOM 2471 C CA . VAL A 1 312 ? -5.769 13.009 1.825 1.00 98.94 312 VAL A CA 1
ATOM 2472 C C . VAL A 1 312 ? -5.342 12.685 3.253 1.00 98.94 312 VAL A C 1
ATOM 2474 O O . VAL A 1 312 ? -4.914 13.574 3.989 1.00 98.94 312 VAL A O 1
ATOM 2477 N N . THR A 1 313 ? -5.402 11.407 3.639 1.00 98.88 313 THR A N 1
ATOM 2478 C CA . THR A 1 313 ? -4.724 10.943 4.858 1.00 98.88 313 THR A CA 1
ATOM 2479 C C . THR A 1 313 ? -3.263 10.604 4.558 1.00 98.88 313 THR A C 1
ATOM 2481 O O . THR A 1 313 ? -2.952 10.025 3.516 1.00 98.88 313 THR A O 1
ATOM 2484 N N . LEU A 1 314 ? -2.348 10.966 5.452 1.00 98.94 314 LEU A N 1
ATOM 2485 C CA . LEU A 1 314 ? -0.928 10.624 5.354 1.00 98.94 314 LEU A CA 1
ATOM 2486 C C . LEU A 1 314 ? -0.474 10.083 6.716 1.00 98.94 314 LEU A C 1
ATOM 2488 O O . LEU A 1 314 ? -0.604 10.806 7.705 1.00 98.94 314 LEU A O 1
ATOM 2492 N N . PRO A 1 315 ? 0.025 8.837 6.814 1.00 98.88 315 PRO A N 1
ATOM 2493 C CA . PRO A 1 315 ? 0.528 8.331 8.084 1.00 98.88 315 PRO A CA 1
ATOM 2494 C C . PRO A 1 315 ? 1.704 9.179 8.578 1.00 98.88 315 PRO A C 1
ATOM 2496 O O . PRO A 1 315 ? 2.331 9.916 7.816 1.00 98.88 315 PRO A O 1
ATOM 2499 N N . ILE A 1 316 ? 2.007 9.065 9.860 1.00 98.88 316 ILE A N 1
ATOM 2500 C CA . ILE A 1 316 ? 3.172 9.675 10.487 1.00 98.88 316 ILE A CA 1
ATOM 2501 C C . ILE A 1 316 ? 4.421 9.146 9.776 1.00 98.88 316 ILE A C 1
ATOM 2503 O O . ILE A 1 316 ? 4.612 7.937 9.650 1.00 98.88 316 ILE A O 1
ATOM 2507 N N . GLN A 1 317 ? 5.233 10.056 9.244 1.00 98.81 317 GLN A N 1
ATOM 2508 C CA . GLN A 1 317 ? 6.398 9.698 8.440 1.00 98.81 317 GLN A CA 1
ATOM 2509 C C . GLN A 1 317 ? 7.639 9.582 9.326 1.00 98.81 317 GLN A C 1
ATOM 2511 O O . GLN A 1 317 ? 7.910 10.478 10.128 1.00 98.81 317 GLN A O 1
ATOM 2516 N N . HIS A 1 318 ? 8.418 8.520 9.127 1.00 98.69 318 HIS A N 1
ATOM 2517 C CA . HIS A 1 318 ? 9.824 8.501 9.534 1.00 98.69 318 HIS A CA 1
ATOM 2518 C C . HIS A 1 318 ? 10.610 9.602 8.795 1.00 98.69 318 HIS A C 1
ATOM 2520 O O . HIS A 1 318 ? 10.165 10.070 7.744 1.00 98.69 318 HIS A O 1
ATOM 2526 N N . ASP A 1 319 ? 11.749 10.024 9.350 1.00 98.12 319 ASP A N 1
ATOM 2527 C CA . ASP A 1 319 ? 12.585 11.120 8.847 1.00 98.12 319 ASP A CA 1
ATOM 2528 C C . ASP A 1 319 ? 11.818 12.454 8.776 1.00 98.12 319 ASP A C 1
ATOM 2530 O O . ASP A 1 319 ? 12.085 13.336 7.955 1.00 98.12 319 ASP A O 1
ATOM 2534 N N . SER A 1 320 ? 10.837 12.615 9.666 1.00 98.56 320 SER A N 1
ATOM 2535 C CA . SER A 1 320 ? 10.070 13.842 9.847 1.00 98.56 320 SER A CA 1
ATOM 2536 C C . SER A 1 320 ? 9.936 14.155 11.331 1.00 98.56 320 SER A C 1
ATOM 2538 O O . SER A 1 320 ? 9.955 13.255 12.164 1.00 98.56 320 SER A O 1
ATOM 2540 N N . ALA A 1 321 ? 9.722 15.424 11.687 1.00 98.62 321 ALA A N 1
ATOM 2541 C CA . ALA A 1 321 ? 9.516 15.803 13.087 1.00 98.62 321 ALA A CA 1
ATOM 2542 C C . ALA A 1 321 ? 8.338 15.057 13.753 1.00 98.62 321 ALA A C 1
ATOM 2544 O O . ALA A 1 321 ? 8.330 14.887 14.970 1.00 98.62 321 ALA A O 1
ATOM 2545 N N . ALA A 1 322 ? 7.360 14.602 12.960 1.00 98.56 322 ALA A N 1
ATOM 2546 C CA . ALA A 1 322 ? 6.193 13.878 13.448 1.00 98.56 322 ALA A CA 1
ATOM 2547 C C . ALA A 1 322 ? 6.514 12.450 13.921 1.00 98.56 322 ALA A C 1
ATOM 2549 O O . ALA A 1 322 ? 5.700 11.864 14.627 1.00 98.56 322 ALA A O 1
ATOM 2550 N N . GLU A 1 323 ? 7.688 11.890 13.595 1.00 98.50 323 GLU A N 1
ATOM 2551 C CA . GLU A 1 323 ? 8.066 10.537 14.035 1.00 98.50 323 GLU A CA 1
ATOM 2552 C C . GLU A 1 323 ? 8.101 10.394 15.568 1.00 98.50 323 GLU A C 1
ATOM 2554 O O . GLU A 1 323 ? 7.914 9.303 16.106 1.00 98.50 323 GLU A O 1
ATOM 2559 N N . LEU A 1 324 ? 8.247 11.514 16.283 1.00 98.50 324 LEU A N 1
ATOM 2560 C CA . LEU A 1 324 ? 8.167 11.632 17.740 1.00 98.50 324 LEU A CA 1
ATOM 2561 C C . LEU A 1 324 ? 6.708 11.653 18.245 1.00 98.50 324 LEU A C 1
ATOM 2563 O O . LEU A 1 324 ? 6.326 12.500 19.050 1.00 98.50 324 LEU A O 1
ATOM 2567 N N . ALA A 1 325 ? 5.887 10.725 17.753 1.00 98.62 325 ALA A N 1
ATOM 2568 C CA . ALA A 1 325 ? 4.440 10.703 17.946 1.00 98.62 325 ALA A CA 1
ATOM 2569 C C . ALA A 1 325 ? 3.996 10.276 19.357 1.00 98.62 325 ALA A C 1
ATOM 2571 O O . ALA A 1 325 ? 3.502 11.088 20.140 1.00 98.62 325 ALA A O 1
ATOM 2572 N N . GLN A 1 326 ? 4.150 8.990 19.691 1.00 98.25 326 GLN A N 1
ATOM 2573 C CA . GLN A 1 326 ? 3.731 8.417 20.974 1.00 98.25 326 GLN A CA 1
ATOM 2574 C C . GLN A 1 326 ? 4.963 7.873 21.714 1.00 98.25 326 GLN A C 1
ATOM 2576 O O . GLN A 1 326 ? 5.420 6.772 21.417 1.00 98.25 326 GLN A O 1
ATOM 2581 N N . PRO A 1 327 ? 5.559 8.655 22.635 1.00 98.19 327 PRO A N 1
ATOM 2582 C CA . PRO A 1 327 ? 6.914 8.386 23.119 1.00 98.19 327 PRO A CA 1
ATOM 2583 C C . PRO A 1 327 ? 7.026 7.253 24.148 1.00 98.19 327 PRO A C 1
ATOM 2585 O O . PRO A 1 327 ? 8.111 6.701 24.308 1.00 98.19 327 PRO A O 1
ATOM 2588 N N . LEU A 1 328 ? 5.957 6.939 24.888 1.00 98.50 328 LEU A N 1
ATOM 2589 C CA . LEU A 1 328 ? 6.022 6.034 26.049 1.00 98.50 328 LEU A CA 1
ATOM 2590 C C . LEU A 1 328 ? 5.091 4.825 25.943 1.00 98.50 328 LEU A C 1
ATOM 2592 O O . LEU A 1 328 ? 5.425 3.744 26.424 1.00 98.50 328 LEU A O 1
ATOM 2596 N N . ASP A 1 329 ? 3.911 5.013 25.363 1.00 98.50 329 ASP A N 1
ATOM 2597 C CA . ASP A 1 329 ? 2.850 4.018 25.308 1.00 98.50 329 ASP A CA 1
ATOM 2598 C C . ASP A 1 329 ? 2.046 4.142 24.006 1.00 98.50 329 ASP A C 1
ATOM 2600 O O . ASP A 1 329 ? 2.358 4.949 23.134 1.00 98.50 329 ASP A O 1
ATOM 2604 N N . VAL A 1 330 ? 1.043 3.279 23.859 1.00 98.69 330 VAL A N 1
ATOM 2605 C CA . VAL A 1 330 ? 0.124 3.242 22.720 1.00 98.69 330 VAL A CA 1
ATOM 2606 C C . VAL A 1 330 ? -1.252 3.656 23.227 1.00 98.69 330 VAL A C 1
ATOM 2608 O O . VAL A 1 330 ? -1.759 3.025 24.157 1.00 98.69 330 VAL A O 1
ATOM 2611 N N . LYS A 1 331 ? -1.848 4.680 22.609 1.00 98.75 331 LYS A N 1
ATOM 2612 C CA . LYS A 1 331 ? -3.188 5.194 22.919 1.00 98.75 331 LYS A CA 1
ATOM 2613 C C . LYS A 1 331 ? -4.051 5.276 21.669 1.00 98.75 331 LYS A C 1
ATOM 2615 O O . LYS A 1 331 ? -3.705 5.972 20.714 1.00 98.75 331 LYS A O 1
ATOM 2620 N N . ASP A 1 332 ? -5.192 4.607 21.704 1.00 98.81 332 ASP A N 1
ATOM 2621 C CA . ASP A 1 332 ? -6.173 4.571 20.627 1.00 98.81 332 ASP A CA 1
ATOM 2622 C C . ASP A 1 332 ? -7.285 5.606 20.855 1.00 98.81 332 ASP A C 1
ATOM 2624 O O . ASP A 1 332 ? -8.126 5.475 21.753 1.00 98.81 332 ASP A O 1
ATOM 2628 N N . TRP A 1 333 ? -7.326 6.634 20.004 1.00 98.81 333 TRP A N 1
ATOM 2629 C CA . TRP A 1 333 ? -8.320 7.706 20.103 1.00 98.81 333 TRP A CA 1
ATOM 2630 C C . TRP A 1 333 ? -9.756 7.193 19.950 1.00 98.81 333 TRP A C 1
ATOM 2632 O O . TRP A 1 333 ? -10.675 7.748 20.552 1.00 98.81 333 TRP A O 1
ATOM 2642 N N . LYS A 1 334 ? -9.975 6.102 19.201 1.00 98.56 334 LYS A N 1
ATOM 2643 C CA . LYS A 1 334 ? -11.315 5.529 18.987 1.00 98.56 334 LYS A CA 1
ATOM 2644 C C . LYS A 1 334 ? -11.846 4.823 20.238 1.00 98.56 334 LYS A C 1
ATOM 2646 O O . LYS A 1 334 ? -13.052 4.634 20.367 1.00 98.56 334 LYS A O 1
ATOM 2651 N N . LYS A 1 335 ? -10.957 4.481 21.178 1.00 98.38 335 LYS A N 1
ATOM 2652 C CA . LYS A 1 335 ? -11.289 3.960 22.513 1.00 98.38 335 LYS A CA 1
ATOM 2653 C C . LYS A 1 335 ? -11.376 5.055 23.584 1.00 98.38 335 LYS A C 1
ATOM 2655 O O . LYS A 1 335 ? -11.632 4.744 24.743 1.00 98.38 335 LYS A O 1
ATOM 2660 N N . GLY A 1 336 ? -11.170 6.323 23.220 1.00 98.38 336 GLY A N 1
ATOM 2661 C CA . GLY A 1 336 ? -11.164 7.445 24.162 1.00 98.38 336 GLY A CA 1
ATOM 2662 C C . GLY A 1 336 ? -9.920 7.510 25.055 1.00 98.38 336 GLY A C 1
ATOM 2663 O O . GLY A 1 336 ? -9.934 8.205 26.067 1.00 98.38 336 GLY A O 1
ATOM 2664 N N . GLU A 1 337 ? -8.843 6.799 24.705 1.00 98.69 337 GLU A N 1
ATOM 2665 C CA . GLU A 1 337 ? -7.588 6.777 25.477 1.00 98.69 337 GLU A CA 1
ATOM 2666 C C . GLU A 1 337 ? -6.748 8.052 25.269 1.00 98.69 337 GLU A C 1
ATOM 2668 O O . GLU A 1 337 ? -5.895 8.403 26.089 1.00 98.69 337 GLU A O 1
ATOM 2673 N N . CYS A 1 338 ? -6.986 8.752 24.161 1.00 98.75 338 CYS A N 1
ATOM 2674 C CA . CYS A 1 338 ? -6.401 10.038 23.809 1.00 98.75 338 CYS A CA 1
ATOM 2675 C C . CYS A 1 338 ? -7.343 10.807 22.872 1.00 98.75 338 CYS A C 1
ATOM 2677 O O . CYS A 1 338 ? -8.337 10.270 22.383 1.00 98.75 338 CYS A O 1
ATOM 2679 N N . ASP A 1 339 ? -7.023 12.072 22.612 1.00 98.69 339 ASP A N 1
ATOM 2680 C CA . ASP A 1 339 ? -7.733 12.861 21.610 1.00 98.69 339 ASP A CA 1
ATOM 2681 C C . ASP A 1 339 ? -7.245 12.500 20.191 1.00 98.69 339 ASP A C 1
ATOM 2683 O O . ASP A 1 339 ? -6.085 12.119 20.010 1.00 98.69 339 ASP A O 1
ATOM 2687 N N . LEU A 1 340 ? -8.101 12.633 19.170 1.00 98.81 340 LEU A N 1
ATOM 2688 C CA . LEU A 1 340 ? -7.697 12.473 17.761 1.00 98.81 340 LEU A CA 1
ATOM 2689 C C . LEU A 1 340 ? -6.921 13.722 17.318 1.00 98.81 340 LEU A C 1
ATOM 2691 O O . LEU A 1 340 ? -7.527 14.767 17.071 1.00 98.81 340 LEU A O 1
ATOM 2695 N N . ILE A 1 341 ? -5.596 13.597 17.210 1.00 98.81 341 ILE A N 1
ATOM 2696 C CA . ILE A 1 341 ? -4.669 14.657 16.800 1.00 98.81 341 ILE A CA 1
ATOM 2697 C C . ILE A 1 341 ? -3.966 14.208 15.507 1.00 98.81 341 ILE A C 1
ATOM 2699 O O . ILE A 1 341 ? -3.065 13.361 15.566 1.00 98.81 341 ILE A O 1
ATOM 2703 N N . PRO A 1 342 ? -4.362 14.743 14.335 1.00 98.81 342 PRO A N 1
ATOM 2704 C CA . PRO A 1 342 ? -3.738 14.404 13.058 1.00 98.81 342 PRO A CA 1
ATOM 2705 C C . PRO A 1 342 ? -2.228 14.665 13.061 1.00 98.81 342 PRO A C 1
ATOM 2707 O O . PRO A 1 342 ? -1.786 15.775 13.349 1.00 98.81 342 PRO A O 1
ATOM 2710 N N . GLY A 1 343 ? -1.440 13.646 12.720 1.00 98.56 343 GLY A N 1
ATOM 2711 C CA . GLY A 1 343 ? 0.024 13.691 12.726 1.00 98.56 343 GLY A CA 1
ATOM 2712 C C . GLY A 1 343 ? 0.684 13.311 14.054 1.00 98.56 343 GLY A C 1
ATOM 2713 O O . GLY A 1 343 ? 1.903 13.393 14.148 1.00 98.56 343 GLY A O 1
ATOM 2714 N N . VAL A 1 344 ? -0.090 12.911 15.072 1.00 98.75 344 VAL A N 1
ATOM 2715 C CA . VAL A 1 344 ? 0.440 12.484 16.382 1.00 98.75 344 VAL A CA 1
ATOM 2716 C C . VAL A 1 344 ? -0.236 11.199 16.868 1.00 98.75 344 VAL A C 1
ATOM 2718 O O . VAL A 1 344 ? 0.420 10.186 17.086 1.00 98.75 344 VAL A O 1
ATOM 2721 N N . THR A 1 345 ? -1.560 11.209 17.026 1.00 98.81 345 THR A N 1
ATOM 2722 C CA . THR A 1 345 ? -2.345 10.033 17.462 1.00 98.81 345 THR A CA 1
ATOM 2723 C C . THR A 1 345 ? -3.225 9.470 16.346 1.00 98.81 345 THR A C 1
ATOM 2725 O O . THR A 1 345 ? -3.941 8.498 16.558 1.00 98.81 345 THR A O 1
ATOM 2728 N N . ALA A 1 346 ? -3.175 10.085 15.166 1.00 98.94 346 ALA A N 1
ATOM 2729 C CA . ALA A 1 346 ? -3.928 9.766 13.959 1.00 98.94 346 ALA A CA 1
ATOM 2730 C C . ALA A 1 346 ? -3.089 10.165 12.725 1.00 98.94 346 ALA A C 1
ATOM 2732 O O . ALA A 1 346 ? -2.126 10.924 12.880 1.00 98.94 346 ALA A O 1
ATOM 2733 N N . PRO A 1 347 ? -3.414 9.724 11.492 1.00 98.94 347 PRO A N 1
ATOM 2734 C CA . PRO A 1 347 ? -2.708 10.212 10.307 1.00 98.94 347 PRO A CA 1
ATOM 2735 C C . PRO A 1 347 ? -2.905 11.724 10.139 1.00 98.94 347 PRO A C 1
ATOM 2737 O O . PRO A 1 347 ? -3.924 12.279 10.553 1.00 98.94 347 PRO A O 1
ATOM 2740 N N . HIS A 1 348 ? -1.956 12.399 9.495 1.00 98.88 348 HIS A N 1
ATOM 2741 C CA . HIS A 1 348 ? -2.176 13.754 9.000 1.00 98.88 348 HIS A CA 1
ATOM 2742 C C . HIS A 1 348 ? -3.393 13.773 8.066 1.00 98.88 348 HIS A C 1
ATOM 2744 O O . HIS A 1 348 ? -3.614 12.831 7.304 1.00 98.88 348 HIS A O 1
ATOM 2750 N N . ILE A 1 349 ? -4.153 14.867 8.100 1.00 98.88 349 ILE A N 1
ATOM 2751 C CA . ILE A 1 349 ? -5.288 15.123 7.210 1.00 98.88 349 ILE A CA 1
ATOM 2752 C C . ILE A 1 349 ? -4.940 16.371 6.409 1.00 98.88 349 ILE A C 1
ATOM 2754 O O . ILE A 1 349 ? -4.803 17.452 6.979 1.00 98.88 349 ILE A O 1
ATOM 2758 N N . ILE A 1 350 ? -4.742 16.212 5.102 1.00 98.81 350 ILE A N 1
ATOM 2759 C CA . ILE A 1 350 ? -4.155 17.244 4.245 1.00 98.81 350 ILE A CA 1
ATOM 2760 C C . ILE A 1 350 ? -5.091 17.506 3.058 1.00 98.81 350 ILE A C 1
ATOM 2762 O O . ILE A 1 350 ? -5.309 16.598 2.253 1.00 98.81 350 ILE A O 1
ATOM 2766 N N . PRO A 1 351 ? -5.647 18.724 2.925 1.00 98.44 351 PRO A N 1
ATOM 2767 C CA . PRO A 1 351 ? -6.319 19.152 1.704 1.00 98.44 351 PRO A CA 1
ATOM 2768 C C . PRO A 1 351 ? -5.305 19.316 0.564 1.00 98.44 351 PRO A C 1
ATOM 2770 O O . PRO A 1 351 ? -4.289 19.990 0.728 1.00 98.44 351 PRO A O 1
ATOM 2773 N N . VAL A 1 352 ? -5.582 18.716 -0.592 1.00 98.38 352 VAL A N 1
ATOM 2774 C CA . VAL A 1 352 ? -4.758 18.791 -1.803 1.00 98.38 352 VAL A CA 1
ATOM 2775 C C . VAL A 1 352 ? -5.620 19.283 -2.958 1.00 98.38 352 VAL A C 1
ATOM 2777 O O . VAL A 1 352 ? -6.606 18.648 -3.323 1.00 98.38 352 VAL A O 1
ATOM 2780 N N . GLU A 1 353 ? -5.226 20.400 -3.560 1.00 97.62 353 GLU A N 1
ATOM 2781 C CA . GLU A 1 353 ? -5.904 20.954 -4.733 1.00 97.62 353 GLU A CA 1
ATOM 2782 C C . GLU A 1 353 ? -5.517 20.188 -6.002 1.00 97.62 353 GLU A C 1
ATOM 2784 O O . GLU A 1 353 ? -4.331 20.018 -6.308 1.00 97.62 353 GLU A O 1
ATOM 2789 N N . ARG A 1 354 ? -6.520 19.742 -6.766 1.00 96.31 354 ARG A N 1
ATOM 2790 C CA . ARG A 1 354 ? -6.338 18.979 -8.006 1.00 96.31 354 ARG A CA 1
ATOM 2791 C C . ARG A 1 354 ? -7.027 19.653 -9.179 1.00 96.31 354 ARG A C 1
ATOM 2793 O O . ARG A 1 354 ? -8.239 19.811 -9.170 1.00 96.31 354 ARG A O 1
ATOM 2800 N N . ASP A 1 355 ? -6.256 19.997 -10.207 1.00 95.94 355 ASP A N 1
ATOM 2801 C CA . ASP A 1 355 ? -6.769 20.478 -11.494 1.00 95.94 355 ASP A CA 1
ATOM 2802 C C . ASP A 1 355 ? -6.831 19.301 -12.480 1.00 95.94 355 ASP A C 1
ATOM 2804 O O . ASP A 1 355 ? -5.844 18.991 -13.151 1.00 95.94 355 ASP A O 1
ATOM 2808 N N . TYR A 1 356 ? -7.967 18.595 -12.517 1.00 95.94 356 TYR A N 1
ATOM 2809 C CA . TYR A 1 356 ? -8.130 17.394 -13.346 1.00 95.94 356 TYR A CA 1
ATOM 2810 C C . TYR A 1 356 ? -8.038 17.681 -14.859 1.00 95.94 356 TYR A C 1
ATOM 2812 O O . TYR A 1 356 ? -7.306 16.959 -15.546 1.00 95.94 356 TYR A O 1
ATOM 2820 N N . PRO A 1 357 ? -8.667 18.743 -15.407 1.00 94.50 357 PRO A N 1
ATOM 2821 C CA . PRO A 1 357 ? -8.448 19.135 -16.803 1.00 94.50 357 PRO A CA 1
ATOM 2822 C C . PRO A 1 357 ? -6.987 19.509 -17.100 1.00 94.50 357 PRO A C 1
ATOM 2824 O O . PRO A 1 357 ? -6.508 19.323 -18.216 1.00 94.50 357 PRO A O 1
ATOM 2827 N N . GLY A 1 358 ? -6.256 20.018 -16.102 1.00 89.12 358 GLY A N 1
ATOM 2828 C CA . GLY A 1 358 ? -4.844 20.384 -16.214 1.00 89.12 358 GLY A CA 1
ATOM 2829 C C . GLY A 1 358 ? -3.841 19.230 -16.107 1.00 89.12 358 GLY A C 1
ATOM 2830 O O . GLY A 1 358 ? -2.649 19.489 -16.276 1.00 89.12 358 GLY A O 1
ATOM 2831 N N . TYR A 1 359 ? -4.277 17.990 -15.844 1.00 80.81 359 TYR A N 1
ATOM 2832 C CA . TYR A 1 359 ? -3.388 16.873 -15.482 1.00 80.81 359 TYR A CA 1
ATOM 2833 C C . TYR A 1 359 ? -2.305 16.577 -16.524 1.00 80.81 359 TYR A C 1
ATOM 2835 O O . TYR A 1 359 ? -1.157 16.347 -16.167 1.00 80.81 359 TYR A O 1
ATOM 2843 N N . LEU A 1 360 ? -2.611 16.681 -17.821 1.00 80.81 360 LEU A N 1
ATOM 2844 C CA . LEU A 1 360 ? -1.604 16.508 -18.868 1.00 80.81 360 LEU A CA 1
ATOM 2845 C C . LEU A 1 360 ? -0.373 17.410 -18.662 1.00 80.81 360 LEU A C 1
ATOM 2847 O O . LEU A 1 360 ? 0.755 16.970 -18.866 1.00 80.81 360 LEU A O 1
ATOM 2851 N N . ARG A 1 361 ? -0.561 18.655 -18.201 1.00 77.94 361 ARG A N 1
ATOM 2852 C CA . ARG A 1 361 ? 0.539 19.616 -18.003 1.00 77.94 361 ARG A CA 1
ATOM 2853 C C . ARG A 1 361 ? 1.549 19.142 -16.964 1.00 77.94 361 ARG A C 1
ATOM 2855 O O . ARG A 1 361 ? 2.722 19.481 -17.098 1.00 77.94 361 ARG A O 1
ATOM 2862 N N . THR A 1 362 ? 1.122 18.341 -15.985 1.00 73.00 362 THR A N 1
ATOM 2863 C CA . THR A 1 362 ? 2.015 17.832 -14.938 1.00 73.00 362 THR A CA 1
ATOM 2864 C C . THR A 1 362 ? 3.033 16.826 -15.473 1.00 73.00 362 THR A C 1
ATOM 2866 O O . THR A 1 362 ? 4.033 16.581 -14.816 1.00 73.00 362 THR A O 1
ATOM 2869 N N . LEU A 1 363 ? 2.811 16.255 -16.665 1.00 73.94 363 LEU A N 1
ATOM 2870 C CA . LEU A 1 363 ? 3.754 15.335 -17.314 1.00 73.94 363 LEU A CA 1
ATOM 2871 C C . LEU A 1 363 ? 4.777 16.035 -18.223 1.00 73.94 363 LEU A C 1
ATOM 2873 O O . LEU A 1 363 ? 5.801 15.441 -18.547 1.00 73.94 363 LEU A O 1
ATOM 2877 N N . TYR A 1 364 ? 4.514 17.275 -18.652 1.00 73.25 364 TYR A N 1
ATOM 2878 C CA . TYR A 1 364 ? 5.386 18.008 -19.585 1.00 73.25 364 TYR A CA 1
ATOM 2879 C C . TYR A 1 364 ? 6.212 19.110 -18.929 1.00 73.25 364 TYR A C 1
ATOM 2881 O O . TYR A 1 364 ? 7.217 19.536 -19.497 1.00 73.25 364 TYR A O 1
ATOM 2889 N N . LEU A 1 365 ? 5.767 19.627 -17.787 1.00 76.06 365 LEU A N 1
ATOM 2890 C CA . LEU A 1 365 ? 6.342 20.813 -17.173 1.00 76.06 365 LEU A CA 1
ATOM 2891 C C . LEU A 1 365 ? 6.753 20.496 -15.742 1.00 76.06 365 LEU A C 1
ATOM 2893 O O . LEU A 1 365 ? 5.926 20.091 -14.932 1.00 76.06 365 LEU A O 1
ATOM 2897 N N . TYR A 1 366 ? 8.023 20.735 -15.432 1.00 73.06 366 TYR A N 1
ATOM 2898 C CA . TYR A 1 366 ? 8.479 20.803 -14.052 1.00 73.06 366 TYR A CA 1
ATOM 2899 C C . TYR A 1 366 ? 8.020 22.128 -13.450 1.00 73.06 366 TYR A C 1
ATOM 2901 O O . TYR A 1 366 ? 8.280 23.190 -14.026 1.00 73.06 366 TYR A O 1
ATOM 2909 N N . ARG A 1 367 ? 7.368 22.081 -12.288 1.00 69.50 367 ARG A N 1
ATOM 2910 C CA . ARG A 1 367 ? 7.037 23.288 -11.527 1.00 69.50 367 ARG A CA 1
ATOM 2911 C C . ARG A 1 367 ? 7.890 23.332 -10.258 1.00 69.50 367 ARG A C 1
ATOM 2913 O O . ARG A 1 367 ? 7.753 22.455 -9.413 1.00 69.50 367 ARG A O 1
ATOM 2920 N N . PRO A 1 368 ? 8.772 24.328 -10.075 1.00 55.94 368 PRO A N 1
ATOM 2921 C CA . PRO A 1 368 ? 9.466 24.479 -8.804 1.00 55.94 368 PRO A CA 1
ATOM 2922 C C . PRO A 1 368 ? 8.436 24.694 -7.687 1.00 55.94 368 PRO A C 1
ATOM 2924 O O . PRO A 1 368 ? 7.492 25.471 -7.848 1.00 55.94 368 PRO A O 1
ATOM 2927 N N . ALA A 1 369 ? 8.627 24.028 -6.546 1.00 54.84 369 ALA A N 1
ATOM 2928 C CA . ALA A 1 369 ? 7.717 24.098 -5.399 1.00 54.84 369 ALA A CA 1
ATOM 2929 C C . ALA A 1 369 ? 7.568 25.522 -4.813 1.00 54.84 369 ALA A C 1
ATOM 2931 O O . ALA A 1 369 ? 6.618 25.792 -4.080 1.00 54.84 369 ALA A O 1
ATOM 2932 N N . ASP A 1 370 ? 8.463 26.442 -5.182 1.00 48.72 370 ASP A N 1
ATOM 2933 C CA . ASP A 1 370 ? 8.606 27.776 -4.598 1.00 48.72 370 ASP A CA 1
ATOM 2934 C C . ASP A 1 370 ? 7.785 28.864 -5.312 1.00 48.72 370 ASP A C 1
ATOM 2936 O O . ASP A 1 370 ? 8.151 30.033 -5.277 1.00 48.72 370 ASP A O 1
ATOM 2940 N N . GLY A 1 371 ? 6.681 28.517 -5.980 1.00 43.22 371 GLY A N 1
ATOM 2941 C CA . GLY A 1 371 ? 5.638 29.478 -6.377 1.00 43.22 371 GLY A CA 1
ATOM 2942 C C . GLY A 1 371 ? 6.021 30.603 -7.356 1.00 43.22 371 GLY A C 1
ATOM 2943 O O . GLY A 1 371 ? 5.127 31.322 -7.803 1.00 43.22 371 GLY A O 1
ATOM 2944 N N . GLU A 1 372 ? 7.285 30.759 -7.753 1.00 33.91 372 GLU A N 1
ATOM 2945 C CA . GLU A 1 372 ? 7.661 31.637 -8.855 1.00 33.91 372 GLU A CA 1
ATOM 2946 C C . GLU A 1 372 ? 7.265 30.956 -10.166 1.00 33.91 372 GLU A C 1
ATOM 2948 O O . GLU A 1 372 ? 7.961 30.084 -10.684 1.00 33.91 372 GLU A O 1
ATOM 2953 N N . ASN A 1 373 ? 6.115 31.367 -10.706 1.00 37.09 373 ASN A N 1
ATOM 2954 C CA . ASN A 1 373 ? 5.844 31.245 -12.133 1.00 37.09 373 ASN A CA 1
ATOM 2955 C C . ASN A 1 373 ? 7.005 31.919 -12.886 1.00 37.09 373 ASN A C 1
ATOM 2957 O O . ASN A 1 373 ? 7.043 33.149 -12.974 1.00 37.09 373 ASN A O 1
ATOM 2961 N N . ARG A 1 374 ? 7.937 31.126 -13.411 1.00 32.94 374 ARG A N 1
ATOM 2962 C CA . ARG A 1 374 ? 8.813 31.533 -14.509 1.00 32.94 374 ARG A CA 1
ATOM 2963 C C . ARG A 1 374 ? 8.412 30.805 -15.772 1.00 32.94 374 ARG A C 1
ATOM 2965 O O . ARG A 1 374 ? 8.107 29.596 -15.667 1.00 32.94 374 ARG A O 1
#

Secondary structure (DSSP, 8-state):
-EEE-HHHHTSTTHHHHHHHHHHHHHHTT-TTSTT-SEEE-SS----TTHHHHHHHHTTTTTSS------HHHHHHHHTTGGGG----HHHHS-TTS-GGGG-S-HHHHHHHHHHTTSS--SS-BSS-TTTHHHHHHHTTS-HHHHHHHHHHHTSS-BGGG-TTSSSSS--EEEEES--GGGTT-SSHHHIIIIII-------SPPHHHHTPPPPSSS---SSPPP---SEEEEEESS--HHHHT-SEEEEB--TTSS-EEEEETTEEEEEEE--SSPPSTT-B-HHHHHHHHHHHHHHHTTTT--EEEEEEEEPPPTTSGGG-S-SSS---GGGTSS---BTTTB-EEEEEEEESTTTTHHHH----TT----

Radius of gyration: 23.15 Å; chains: 1; bounding box: 57×57×64 Å

pLDDT: mean 96.6, std 8.29, range [32.94, 98.94]

Sequence (374 aa):
MIIVGAGLNHWYHLDMNYRGLINMLIFCGCVGQSGGGWAHYVGQEKLRPQTGWQPLAFALDWQRPARHMNSTSYFYNHSSQWRYETVTAQELLSPMADKSRYSGHLIDFNVRAERMGWLPSAPQLGTNPLRIAEEAKKAGMSPVDYTVKSLKEGSIRFAAEQPENGKNHPRNLFIWRSNLLGSSGKGHEFMLKYLLGTDHGIQGKDLGKQGGVKPEEVEWKDNGLDGKLDLVVTLDFRLSSTCLYSDIVLPTATWYEKDDMNTSDMHPFIHPLSAAVDPAWESKSDWEIYKGIAEKFSEVCVGHLGKETDVVTLPIQHDSAAELAQPLDVKDWKKGECDLIPGVTAPHIIPVERDYPGYLRTLYLYRPADGENR

Organism: NCBI:txid69218